Protein AF-0000000074587448 (afdb_homodimer)

Radius of gyration: 19.22 Å; Cα contacts (8 Å, |Δi|>4): 688; chains: 2; bounding box: 47×53×39 Å

pLDDT: mean 83.98, std 14.27, range [25.58, 97.69]

InterPro domains:
  IPR053085 Jasmonate-induced protein [PTHR36482] (2-134)

Solvent-accessible surface area (backbone atoms only — not comparable to full-atom values): 13994 Å² total; per-residue (Å²): 127,79,80,70,68,79,51,44,29,34,55,52,36,37,39,38,56,26,45,56,61,85,80,56,70,63,61,46,52,58,59,39,73,46,77,45,71,40,51,32,20,86,84,59,4,26,26,39,35,41,29,34,30,34,55,66,90,76,42,64,36,18,35,42,43,33,40,37,36,57,33,79,89,42,92,58,70,46,20,16,31,43,46,59,42,45,38,70,59,56,70,64,56,46,70,65,56,54,51,53,51,31,69,73,41,32,46,49,25,67,37,88,44,32,38,32,37,50,47,77,38,77,94,72,38,30,36,40,33,39,33,33,43,34,77,113,128,80,78,71,68,81,52,42,28,33,57,52,36,38,38,39,55,26,45,57,62,85,80,57,70,62,60,46,53,56,58,39,72,46,76,45,70,40,51,33,21,85,85,60,4,25,26,39,35,43,28,34,29,35,54,66,89,74,42,65,36,17,36,40,44,33,40,36,36,56,32,81,91,44,92,59,71,46,20,15,30,43,46,60,43,43,38,72,58,57,70,64,56,46,70,64,58,53,51,53,51,32,70,73,40,32,43,49,25,66,35,89,45,32,38,31,37,49,48,77,39,77,94,71,39,30,36,40,33,39,34,32,43,36,77,113

Structure (mmCIF, N/CA/C/O backbone):
data_AF-0000000074587448-model_v1
#
loop_
_entity.id
_entity.type
_entity.pdbx_description
1 polymer 'Uncharacterized protein'
#
loop_
_atom_site.group_PDB
_atom_site.id
_atom_site.type_symbol
_atom_site.label_atom_id
_atom_site.label_alt_id
_atom_site.label_comp_id
_atom_site.label_asym_id
_atom_site.label_entity_id
_atom_site.label_seq_id
_atom_site.pdbx_PDB_ins_code
_atom_site.Cartn_x
_atom_site.Cartn_y
_atom_site.Cartn_z
_atom_site.occupancy
_atom_site.B_iso_or_equiv
_atom_site.auth_seq_id
_atom_site.auth_comp_id
_atom_site.auth_asym_id
_atom_site.auth_atom_id
_atom_site.pdbx_PDB_model_num
ATOM 1 N N . MET A 1 1 ? 24.875 -28.531 -17.172 1 25.62 1 MET A N 1
ATOM 2 C CA . MET A 1 1 ? 24.047 -28.156 -16.047 1 25.62 1 MET A CA 1
ATOM 3 C C . MET A 1 1 ? 23.859 -26.641 -15.984 1 25.62 1 MET A C 1
ATOM 5 O O . MET A 1 1 ? 24.828 -25.891 -15.836 1 25.62 1 MET A O 1
ATOM 9 N N . VAL A 1 2 ? 23.062 -26.031 -16.734 1 36.16 2 VAL A N 1
ATOM 10 C CA . VAL A 1 2 ? 22.984 -24.594 -16.906 1 36.16 2 VAL A CA 1
ATOM 11 C C . VAL A 1 2 ? 22.859 -23.906 -15.539 1 36.16 2 VAL A C 1
ATOM 13 O O . VAL A 1 2 ? 22.203 -24.438 -14.641 1 36.16 2 VAL A O 1
ATOM 16 N N . ASN A 1 3 ? 23.906 -23.328 -15.031 1 37.47 3 ASN A N 1
ATOM 17 C CA . ASN A 1 3 ? 24.031 -22.516 -13.828 1 37.47 3 ASN A CA 1
ATOM 18 C C . ASN A 1 3 ? 22.75 -21.703 -13.57 1 37.47 3 ASN A C 1
ATOM 20 O O . ASN A 1 3 ? 22.469 -20.75 -14.289 1 37.47 3 ASN A O 1
ATOM 24 N N . GLN A 1 4 ? 21.641 -22.328 -13.438 1 43.59 4 GLN A N 1
ATOM 25 C CA . GLN A 1 4 ? 20.359 -21.672 -13.242 1 43.59 4 GLN A CA 1
ATOM 26 C C . GLN A 1 4 ? 20.438 -20.578 -12.172 1 43.59 4 GLN A C 1
ATOM 28 O O . GLN A 1 4 ? 20.688 -20.875 -11 1 43.59 4 GLN A O 1
ATOM 33 N N . THR A 1 5 ? 21.234 -19.609 -12.359 1 48.25 5 THR A N 1
ATOM 34 C CA . THR A 1 5 ? 21.375 -18.484 -11.445 1 48.25 5 THR A CA 1
ATOM 35 C C . THR A 1 5 ? 20.078 -18.234 -10.695 1 48.25 5 THR A C 1
ATOM 37 O O . THR A 1 5 ? 19.016 -18.094 -11.305 1 48.25 5 THR A O 1
ATOM 40 N N . PRO A 1 6 ? 20.062 -18.688 -9.453 1 53.56 6 PRO A N 1
ATOM 41 C CA . PRO A 1 6 ? 18.891 -18.562 -8.586 1 53.56 6 PRO A CA 1
ATOM 42 C C . PRO A 1 6 ? 18.25 -17.188 -8.648 1 53.56 6 PRO A C 1
ATOM 44 O O . PRO A 1 6 ? 18.922 -16.172 -8.477 1 53.56 6 PRO A O 1
ATOM 47 N N . THR A 1 7 ? 17.344 -16.812 -9.586 1 74.5 7 THR A N 1
ATOM 48 C CA . THR A 1 7 ? 16.766 -15.484 -9.734 1 74.5 7 THR A CA 1
ATOM 49 C C . THR A 1 7 ? 15.734 -15.211 -8.648 1 74.5 7 THR A C 1
ATOM 51 O O . THR A 1 7 ? 14.914 -16.078 -8.328 1 74.5 7 THR A O 1
ATOM 54 N N . SER A 1 8 ? 16.219 -14.445 -7.629 1 83.44 8 SER A N 1
ATOM 55 C CA . SER A 1 8 ? 15.305 -13.984 -6.59 1 83.44 8 SER A CA 1
ATOM 56 C C . SER A 1 8 ? 14.562 -12.727 -7.02 1 83.44 8 SER A C 1
ATOM 58 O O . SER A 1 8 ? 15.008 -12.023 -7.934 1 83.44 8 SER A O 1
ATOM 60 N N . MET A 1 9 ? 13.453 -12.727 -6.543 1 87.81 9 MET A N 1
ATOM 61 C CA . MET A 1 9 ? 12.695 -11.492 -6.719 1 87.81 9 MET A CA 1
ATOM 62 C C . MET A 1 9 ? 12.516 -10.773 -5.387 1 87.81 9 MET A C 1
ATOM 64 O O . MET A 1 9 ? 12.516 -11.406 -4.328 1 87.81 9 MET A O 1
ATOM 68 N N . THR A 1 10 ? 12.445 -9.438 -5.469 1 89.81 10 THR A N 1
ATOM 69 C CA . THR A 1 10 ? 12.328 -8.625 -4.266 1 89.81 10 THR A CA 1
ATOM 70 C C . THR A 1 10 ? 11.031 -7.812 -4.285 1 89.81 10 THR A C 1
ATOM 72 O O . THR A 1 10 ? 10.602 -7.348 -5.344 1 89.81 10 THR A O 1
ATOM 75 N N . LEU A 1 11 ? 10.477 -7.738 -3.02 1 91.38 11 LEU A N 1
ATOM 76 C CA . LEU A 1 11 ? 9.312 -6.879 -2.846 1 91.38 11 LEU A CA 1
ATOM 77 C C . LEU A 1 11 ? 9.672 -5.418 -3.082 1 91.38 11 LEU A C 1
ATOM 79 O O . LEU A 1 11 ? 10.578 -4.887 -2.438 1 91.38 11 LEU A O 1
ATOM 83 N N . PHE A 1 12 ? 8.922 -4.73 -4.016 1 89.25 12 PHE A N 1
ATOM 84 C CA . PHE A 1 12 ? 9.32 -3.344 -4.23 1 89.25 12 PHE A CA 1
ATOM 85 C C . PHE A 1 12 ? 8.133 -2.404 -4.047 1 89.25 12 PHE A C 1
ATOM 87 O O . PHE A 1 12 ? 8.297 -1.182 -4.059 1 89.25 12 PHE A O 1
ATOM 94 N N . ARG A 1 13 ? 6.965 -2.965 -3.824 1 91.62 13 ARG A N 1
ATOM 95 C CA . ARG A 1 13 ? 5.758 -2.172 -3.615 1 91.62 13 ARG A CA 1
ATOM 96 C C . ARG A 1 13 ? 4.633 -3.029 -3.047 1 91.62 13 ARG A C 1
ATOM 98 O O . ARG A 1 13 ? 4.488 -4.195 -3.414 1 91.62 13 ARG A O 1
ATOM 105 N N . TYR A 1 14 ? 3.9 -2.486 -2.107 1 91.12 14 TYR A N 1
ATOM 106 C CA . TYR A 1 14 ? 2.633 -3.131 -1.781 1 91.12 14 TYR A CA 1
ATOM 107 C C . TYR A 1 14 ? 1.578 -2.098 -1.406 1 91.12 14 TYR A C 1
ATOM 109 O O . TYR A 1 14 ? 1.909 -0.994 -0.964 1 91.12 14 TYR A O 1
ATOM 117 N N . ILE A 1 15 ? 0.329 -2.496 -1.595 1 92.19 15 ILE A N 1
ATOM 118 C CA . ILE A 1 15 ? -0.815 -1.63 -1.332 1 92.19 15 ILE A CA 1
ATOM 119 C C . ILE A 1 15 ? -1.885 -2.408 -0.568 1 92.19 15 ILE A C 1
ATOM 121 O O . ILE A 1 15 ? -2.133 -3.582 -0.855 1 92.19 15 ILE A O 1
ATOM 125 N N . VAL A 1 16 ? -2.469 -1.694 0.368 1 91.12 16 VAL A N 1
ATOM 126 C CA . VAL A 1 16 ? -3.549 -2.283 1.151 1 91.12 16 VAL A CA 1
ATOM 127 C C . VAL A 1 16 ? -4.781 -1.386 1.089 1 91.12 16 VAL A C 1
ATOM 129 O O . VAL A 1 16 ? -4.699 -0.185 1.361 1 91.12 16 VAL A O 1
ATOM 132 N N . TRP A 1 17 ? -5.879 -1.98 0.712 1 91.19 17 TRP A N 1
ATOM 133 C CA . TRP A 1 17 ? -7.152 -1.274 0.678 1 91.19 17 TRP A CA 1
ATOM 134 C C . TRP A 1 17 ? -8.031 -1.673 1.862 1 91.19 17 TRP A C 1
ATOM 136 O O . TRP A 1 17 ? -8.898 -0.907 2.285 1 91.19 17 TRP A O 1
ATOM 146 N N . ALA A 1 18 ? -7.859 -2.822 2.283 1 84.38 18 ALA A N 1
ATOM 147 C CA . ALA A 1 18 ? -8.578 -3.314 3.455 1 84.38 18 ALA A CA 1
ATOM 148 C C . ALA A 1 18 ? -7.77 -4.379 4.188 1 84.38 18 ALA A C 1
ATOM 150 O O . ALA A 1 18 ? -7.348 -5.371 3.588 1 84.38 18 ALA A O 1
ATOM 151 N N . ALA A 1 19 ? -7.492 -4.148 5.332 1 77.81 19 ALA A N 1
ATOM 152 C CA . ALA A 1 19 ? -6.855 -5.121 6.215 1 77.81 19 ALA A CA 1
ATOM 153 C C . ALA A 1 19 ? -6.777 -4.598 7.648 1 77.81 19 ALA A C 1
ATOM 155 O O . ALA A 1 19 ? -7.07 -3.426 7.902 1 77.81 19 ALA A O 1
ATOM 156 N N . CYS A 1 20 ? -6.531 -5.535 8.523 1 68.44 20 CYS A N 1
ATOM 157 C CA . CYS A 1 20 ? -6.098 -5.074 9.836 1 68.44 20 CYS A CA 1
ATOM 158 C C . CYS A 1 20 ? -4.668 -4.539 9.781 1 68.44 20 CYS A C 1
ATOM 160 O O . CYS A 1 20 ? -3.75 -5.254 9.383 1 68.44 20 CYS A O 1
ATOM 162 N N . ALA A 1 21 ? -4.492 -3.287 9.453 1 62.16 21 ALA A N 1
ATOM 163 C CA . ALA A 1 21 ? -3.178 -2.699 9.219 1 62.16 21 ALA A CA 1
ATOM 164 C C . ALA A 1 21 ? -2.346 -2.676 10.492 1 62.16 21 ALA A C 1
ATOM 166 O O . ALA A 1 21 ? -2.764 -2.104 11.508 1 62.16 21 ALA A O 1
ATOM 167 N N . PRO A 1 22 ? -1.165 -3.404 10.281 1 63.38 22 PRO A N 1
ATOM 168 C CA . PRO A 1 22 ? -0.252 -3.154 11.398 1 63.38 22 PRO A CA 1
ATOM 169 C C . PRO A 1 22 ? 0.482 -1.82 11.273 1 63.38 22 PRO A C 1
ATOM 171 O O . PRO A 1 22 ? 0.779 -1.376 10.164 1 63.38 22 PRO A O 1
ATOM 174 N N . GLY A 1 23 ? 0.275 -0.831 12.242 1 73.25 23 GLY A N 1
ATOM 175 C CA . GLY A 1 23 ? 1.233 0.245 12.438 1 73.25 23 GLY A CA 1
ATOM 176 C C . GLY A 1 23 ? 0.631 1.624 12.234 1 73.25 23 GLY A C 1
ATOM 177 O O . GLY A 1 23 ? 1.196 2.623 12.688 1 73.25 23 GLY A O 1
ATOM 178 N N . TYR A 1 24 ? -0.465 1.649 11.344 1 85.62 24 TYR A N 1
ATOM 179 C CA . TYR A 1 24 ? -1.101 2.953 11.188 1 85.62 24 TYR A CA 1
ATOM 180 C C . TYR A 1 24 ? -2.43 3.006 11.93 1 85.62 24 TYR A C 1
ATOM 182 O O . TYR A 1 24 ? -3.145 2.004 12.008 1 85.62 24 TYR A O 1
ATOM 190 N N . PRO A 1 25 ? -2.74 4.156 12.5 1 88.12 25 PRO A N 1
ATOM 191 C CA . PRO A 1 25 ? -4.035 4.242 13.18 1 88.12 25 PRO A CA 1
ATOM 192 C C . PRO A 1 25 ? -5.211 3.982 12.242 1 88.12 25 PRO A C 1
ATOM 194 O O . PRO A 1 25 ? -5.273 4.555 11.148 1 88.12 25 PRO A O 1
ATOM 197 N N . ALA A 1 26 ? -6.133 3.168 12.719 1 87.06 26 ALA A N 1
ATOM 198 C CA . ALA A 1 26 ? -7.312 2.863 11.914 1 87.06 26 ALA A CA 1
ATOM 199 C C . ALA A 1 26 ? -8.242 4.074 11.82 1 87.06 26 ALA A C 1
ATOM 201 O O . ALA A 1 26 ? -8.938 4.25 10.82 1 87.06 26 ALA A O 1
ATOM 202 N N . SER A 1 27 ? -8.141 4.871 12.898 1 88.19 27 SER A N 1
ATOM 203 C CA . SER A 1 27 ? -8.984 6.059 12.969 1 88.19 27 SER A CA 1
ATOM 204 C C . SER A 1 27 ? -8.25 7.215 13.641 1 88.19 27 SER A C 1
ATOM 206 O O . SER A 1 27 ? -7.445 7.004 14.547 1 88.19 27 SER A O 1
ATOM 208 N N . ILE A 1 28 ? -8.594 8.414 13.125 1 89.19 28 ILE A N 1
ATOM 209 C CA . ILE A 1 28 ? -8.023 9.633 13.68 1 89.19 28 ILE A CA 1
ATOM 210 C C . ILE A 1 28 ? -9.141 10.641 13.969 1 89.19 28 ILE A C 1
ATOM 212 O O . ILE A 1 28 ? -10.016 10.867 13.133 1 89.19 28 ILE A O 1
ATOM 216 N N . GLN A 1 29 ? -9.117 11.211 15.109 1 85.75 29 GLN A N 1
ATOM 217 C CA . GLN A 1 29 ? -10.109 12.219 15.469 1 85.75 29 GLN A CA 1
ATOM 218 C C . GLN A 1 29 ? -9.727 13.594 14.914 1 85.75 29 GLN A C 1
ATOM 220 O O . GLN A 1 29 ? -8.547 13.906 14.789 1 85.75 29 GLN A O 1
ATOM 225 N N . SER A 1 30 ? -10.812 14.328 14.586 1 77.5 30 SER A N 1
ATOM 226 C CA . SER A 1 30 ? -10.555 15.688 14.125 1 77.5 30 SER A CA 1
ATOM 227 C C . SER A 1 30 ? -9.734 16.469 15.141 1 77.5 30 SER A C 1
ATOM 229 O O . SER A 1 30 ? -9.992 16.391 16.344 1 77.5 30 SER A O 1
ATOM 231 N N . GLY A 1 31 ? -8.68 17.172 14.633 1 78.75 31 GLY A N 1
ATOM 232 C CA . GLY A 1 31 ? -7.859 18 15.492 1 78.75 31 GLY A CA 1
ATOM 233 C C . GLY A 1 31 ? -6.727 17.25 16.156 1 78.75 31 GLY A C 1
ATOM 234 O O . GLY A 1 31 ? -5.902 17.844 16.859 1 78.75 31 GLY A O 1
ATOM 235 N N . GLU A 1 32 ? -6.676 15.992 15.883 1 85.94 32 GLU A N 1
ATOM 236 C CA . GLU A 1 32 ? -5.645 15.172 16.516 1 85.94 32 GLU A CA 1
ATOM 237 C C . GLU A 1 32 ? -4.328 15.258 15.758 1 85.94 32 GLU A C 1
ATOM 239 O O . GLU A 1 32 ? -4.32 15.305 14.523 1 85.94 32 GLU A O 1
ATOM 244 N N . SER A 1 33 ? -3.35 15.336 16.594 1 90.56 33 SER A N 1
ATOM 245 C CA . SER A 1 33 ? -2 15.164 16.062 1 90.56 33 SER A CA 1
ATOM 246 C C . SER A 1 33 ? -1.545 13.711 16.156 1 90.56 33 SER A C 1
ATOM 248 O O . SER A 1 33 ? -1.644 13.094 17.219 1 90.56 33 SER A O 1
ATOM 250 N N . VAL A 1 34 ? -1.154 13.219 15.039 1 93.19 34 VAL A N 1
ATOM 251 C CA . VAL A 1 34 ? -0.782 11.805 15 1 93.19 34 VAL A CA 1
ATOM 252 C C . VAL A 1 34 ? 0.664 11.664 14.531 1 93.19 34 VAL A C 1
ATOM 254 O O . VAL A 1 34 ? 1.104 12.391 13.633 1 93.19 34 VAL A O 1
ATOM 257 N N . VAL A 1 35 ? 1.363 10.688 15.18 1 92.19 35 VAL A N 1
ATOM 258 C CA . VAL A 1 35 ? 2.721 10.367 14.758 1 92.19 35 VAL A CA 1
ATOM 259 C C . VAL A 1 35 ? 2.734 9.008 14.055 1 92.19 35 VAL A C 1
ATOM 261 O O . VAL A 1 35 ? 2.25 8.016 14.602 1 92.19 35 VAL A O 1
ATOM 264 N N . PHE A 1 36 ? 3.271 9.07 12.812 1 90.62 36 PHE A N 1
ATOM 265 C CA . PHE A 1 36 ? 3.506 7.844 12.062 1 90.62 36 PHE A CA 1
ATOM 266 C C . PHE A 1 36 ? 4.973 7.434 12.133 1 90.62 36 PHE A C 1
ATOM 268 O O . PHE A 1 36 ? 5.844 8.133 11.617 1 90.62 36 PHE A O 1
ATOM 275 N N . ASN A 1 37 ? 5.18 6.281 12.781 1 86.81 37 ASN A N 1
ATOM 276 C CA . ASN A 1 37 ? 6.535 5.75 12.883 1 86.81 37 ASN A CA 1
ATOM 277 C C . ASN A 1 37 ? 6.781 4.652 11.852 1 86.81 37 ASN A C 1
ATOM 279 O O . ASN A 1 37 ? 6.117 3.613 11.875 1 86.81 37 ASN A O 1
ATOM 283 N N . ASN A 1 38 ? 7.715 4.973 11.031 1 82.38 38 ASN A N 1
ATOM 284 C CA . ASN A 1 38 ? 8.016 3.996 9.992 1 82.38 38 ASN A CA 1
ATOM 285 C C . ASN A 1 38 ? 9.469 3.523 10.062 1 82.38 38 ASN A C 1
ATOM 287 O O . ASN A 1 38 ? 10.391 4.332 9.961 1 82.38 38 ASN A O 1
ATOM 291 N N . LEU A 1 39 ? 9.531 2.238 10.242 1 82.44 39 LEU A N 1
ATOM 292 C CA . LEU A 1 39 ? 10.867 1.656 10.258 1 82.44 39 LEU A CA 1
ATOM 293 C C . LEU A 1 39 ? 11.453 1.59 8.852 1 82.44 39 LEU A C 1
ATOM 295 O O . LEU A 1 39 ? 10.852 1.006 7.953 1 82.44 39 LEU A O 1
ATOM 299 N N . ALA A 1 40 ? 12.672 2.123 8.758 1 83.31 40 ALA A N 1
ATOM 300 C CA . ALA A 1 40 ? 13.305 2.217 7.445 1 83.31 40 ALA A CA 1
ATOM 301 C C . ALA A 1 40 ? 14.008 0.913 7.082 1 83.31 40 ALA A C 1
ATOM 303 O O . ALA A 1 40 ? 14.609 0.262 7.945 1 83.31 40 ALA A O 1
ATOM 304 N N . ASP A 1 41 ? 13.805 0.56 5.859 1 82.06 41 ASP A N 1
ATOM 305 C CA . ASP A 1 41 ? 14.703 -0.434 5.285 1 82.06 41 ASP A CA 1
ATOM 306 C C . ASP A 1 41 ? 16.141 0.083 5.242 1 82.06 41 ASP A C 1
ATOM 308 O O . ASP A 1 41 ? 16.391 1.201 4.785 1 82.06 41 ASP A O 1
ATOM 312 N N . PRO A 1 42 ? 17.031 -0.724 5.707 1 79.81 42 PRO A N 1
ATOM 313 C CA . PRO A 1 42 ? 18.422 -0.237 5.789 1 79.81 42 PRO A CA 1
ATOM 314 C C . PRO A 1 42 ? 18.984 0.174 4.43 1 79.81 42 PRO A C 1
ATOM 316 O O . PRO A 1 42 ? 19.859 1.031 4.355 1 79.81 42 PRO A O 1
ATOM 319 N N . SER A 1 43 ? 18.422 -0.428 3.348 1 79.25 43 SER A N 1
ATOM 320 C CA . SER A 1 43 ? 19 -0.155 2.031 1 79.25 43 SER A CA 1
ATOM 321 C C . SER A 1 43 ? 18.125 0.818 1.245 1 79.25 43 SER A C 1
ATOM 323 O O . SER A 1 43 ? 18.609 1.535 0.371 1 79.25 43 SER A O 1
ATOM 325 N N . ARG A 1 44 ? 16.875 0.917 1.604 1 83 44 ARG A N 1
ATOM 326 C CA . ARG A 1 44 ? 15.969 1.667 0.738 1 83 44 ARG A CA 1
ATOM 327 C C . ARG A 1 44 ? 15.281 2.791 1.506 1 83 44 ARG A C 1
ATOM 329 O O . ARG A 1 44 ? 14.594 3.627 0.913 1 83 44 ARG A O 1
ATOM 336 N N . GLY A 1 45 ? 15.508 2.811 2.824 1 87.38 45 GLY A N 1
ATOM 337 C CA . GLY A 1 45 ? 14.797 3.811 3.607 1 87.38 45 GLY A CA 1
ATOM 338 C C . GLY A 1 45 ? 13.328 3.498 3.787 1 87.38 45 GLY A C 1
ATOM 339 O O . GLY A 1 45 ? 12.945 2.334 3.922 1 87.38 45 GLY A O 1
ATOM 340 N N . THR A 1 46 ? 12.594 4.617 3.967 1 90.19 46 THR A N 1
ATOM 341 C CA . THR A 1 46 ? 11.148 4.473 4.09 1 90.19 46 THR A CA 1
ATOM 342 C C . THR A 1 46 ? 10.43 5.453 3.17 1 90.19 46 THR A C 1
ATOM 344 O O . THR A 1 46 ? 10.781 6.633 3.109 1 90.19 46 THR A O 1
ATOM 347 N N . LYS A 1 47 ? 9.586 4.898 2.381 1 92.75 47 LYS A N 1
ATOM 348 C CA . LYS A 1 47 ? 8.734 5.645 1.464 1 92.75 47 LYS A CA 1
ATOM 349 C C . LYS A 1 47 ? 7.324 5.059 1.427 1 92.75 47 LYS A C 1
ATOM 351 O O . LYS A 1 47 ? 7.141 3.891 1.073 1 92.75 47 LYS A O 1
ATOM 356 N N . ALA A 1 48 ? 6.309 5.895 1.876 1 93.88 48 ALA A N 1
ATOM 357 C CA . ALA A 1 48 ? 4.949 5.371 1.994 1 93.88 48 ALA A CA 1
ATOM 358 C C . ALA A 1 48 ? 3.92 6.5 1.92 1 93.88 48 ALA A C 1
ATOM 360 O O . ALA A 1 48 ? 4.281 7.676 1.907 1 93.88 48 ALA A O 1
ATOM 361 N N . ALA A 1 49 ? 2.666 6.125 1.719 1 95.12 49 ALA A N 1
ATOM 362 C CA . ALA A 1 49 ? 1.524 7.035 1.767 1 95.12 49 ALA A CA 1
ATOM 363 C C . ALA A 1 49 ? 0.335 6.383 2.467 1 95.12 49 ALA A C 1
ATOM 365 O O . ALA A 1 49 ? 0.078 5.191 2.289 1 95.12 49 ALA A O 1
ATOM 366 N N . VAL A 1 50 ? -0.335 7.203 3.232 1 94.62 50 VAL A N 1
ATOM 367 C CA . VAL A 1 50 ? -1.57 6.77 3.877 1 94.62 50 VAL A CA 1
ATOM 368 C C . VAL A 1 50 ? -2.723 7.676 3.447 1 94.62 50 VAL A C 1
ATOM 370 O O . VAL A 1 50 ? -2.531 8.875 3.229 1 94.62 50 VAL A O 1
ATOM 373 N N . PHE A 1 51 ? -3.9 7.066 3.354 1 94.06 51 PHE A N 1
ATOM 374 C CA . PHE A 1 51 ? -5.105 7.77 2.934 1 94.06 51 PHE A CA 1
ATOM 375 C C . PHE A 1 51 ? -6.211 7.613 3.971 1 94.06 51 PHE A C 1
ATOM 377 O O . PHE A 1 51 ? -6.547 6.496 4.367 1 94.06 51 PHE A O 1
ATOM 384 N N . TYR A 1 52 ? -6.695 8.75 4.387 1 92.62 52 TYR A N 1
ATOM 385 C CA . TYR A 1 52 ? -7.797 8.805 5.34 1 92.62 52 TYR A CA 1
ATOM 386 C C . TYR A 1 52 ? -8.992 9.555 4.758 1 92.62 52 TYR A C 1
ATOM 388 O O . TYR A 1 52 ? -8.82 10.461 3.941 1 92.62 52 TYR A O 1
ATOM 396 N N . ALA A 1 53 ? -10.188 9.148 5.227 1 90.75 53 ALA A N 1
ATOM 397 C CA . ALA A 1 53 ? -11.391 9.859 4.797 1 90.75 53 ALA A CA 1
ATOM 398 C C . ALA A 1 53 ? -12.422 9.93 5.922 1 90.75 53 ALA A C 1
ATOM 400 O O . ALA A 1 53 ? -12.461 9.047 6.785 1 90.75 53 ALA A O 1
ATOM 401 N N . THR A 1 54 ? -13.141 11.023 5.816 1 87.62 54 THR A N 1
ATOM 402 C CA . THR A 1 54 ? -14.273 11.133 6.73 1 87.62 54 THR A CA 1
ATOM 403 C C . THR A 1 54 ? -15.391 10.18 6.328 1 87.62 54 THR A C 1
ATOM 405 O O . THR A 1 54 ? -15.453 9.734 5.18 1 87.62 54 THR A O 1
ATOM 408 N N . GLU A 1 55 ? -16.109 9.812 7.352 1 74.94 55 GLU A N 1
ATOM 409 C CA . GLU A 1 55 ? -17.312 9.055 7.004 1 74.94 55 GLU A CA 1
ATOM 410 C C . GLU A 1 55 ? -18.312 9.93 6.258 1 74.94 55 GLU A C 1
ATOM 412 O O . GLU A 1 55 ? -18.438 11.117 6.539 1 74.94 55 GLU A O 1
ATOM 417 N N . TRP A 1 56 ? -18.641 9.57 5.031 1 64.56 56 TRP A N 1
ATOM 418 C CA . TRP A 1 56 ? -19.453 10.289 4.051 1 64.56 56 TRP A CA 1
ATOM 419 C C . TRP A 1 56 ? -20.578 11.047 4.734 1 64.56 56 TRP A C 1
ATOM 421 O O . TRP A 1 56 ? -20.891 12.18 4.355 1 64.56 56 TRP A O 1
ATOM 431 N N . GLN A 1 57 ? -21.109 10.531 5.637 1 62.5 57 GLN A N 1
ATOM 432 C CA . GLN A 1 57 ? -22.312 11.148 6.16 1 62.5 57 GLN A CA 1
ATOM 433 C C . GLN A 1 57 ? -22.031 12.516 6.77 1 62.5 57 GLN A C 1
ATOM 435 O O . GLN A 1 57 ? -22.922 13.352 6.883 1 62.5 57 GLN A O 1
ATOM 440 N N . LEU A 1 58 ? -20.875 12.859 6.906 1 61.84 58 LEU A N 1
ATOM 441 C CA . LEU A 1 58 ? -20.609 14.094 7.645 1 61.84 58 LEU A CA 1
ATOM 442 C C . LEU A 1 58 ? -19.969 15.141 6.746 1 61.84 58 LEU A C 1
ATOM 444 O O . LEU A 1 58 ? -20.469 16.266 6.629 1 61.84 58 LEU A O 1
ATOM 448 N N . ASN A 1 59 ? -18.875 14.773 6.246 1 73.25 59 ASN A N 1
ATOM 449 C CA . ASN A 1 59 ? -18.094 15.617 5.348 1 73.25 59 ASN A CA 1
ATOM 450 C C . ASN A 1 59 ? -17.297 14.781 4.348 1 73.25 59 ASN A C 1
ATOM 452 O O . ASN A 1 59 ? -16.688 13.773 4.719 1 73.25 59 ASN A O 1
ATOM 456 N N . ASP A 1 60 ? -17.578 15.156 3.111 1 85.62 60 ASP A N 1
ATOM 457 C CA . ASP A 1 60 ? -16.828 14.461 2.066 1 85.62 60 ASP A CA 1
ATOM 458 C C . ASP A 1 60 ? -15.398 14.984 1.964 1 85.62 60 ASP A C 1
ATOM 460 O O . ASP A 1 60 ? -15.078 15.766 1.063 1 85.62 60 ASP A O 1
ATOM 464 N N . ARG A 1 61 ? -14.57 14.609 2.947 1 88.81 61 ARG A N 1
ATOM 465 C CA . ARG A 1 61 ? -13.164 15.016 2.957 1 88.81 61 ARG A CA 1
ATOM 466 C C . ARG A 1 61 ? -12.242 13.812 3.088 1 88.81 61 ARG A C 1
ATOM 468 O O . ARG A 1 61 ? -12.57 12.844 3.777 1 88.81 61 ARG A O 1
ATOM 475 N N . ALA A 1 62 ? -11.148 13.945 2.434 1 91.06 62 ALA A N 1
ATOM 476 C CA . ALA A 1 62 ? -10.109 12.93 2.547 1 91.06 62 ALA A CA 1
ATOM 477 C C . ALA A 1 62 ? -8.719 13.562 2.545 1 91.06 62 ALA A C 1
ATOM 479 O O . ALA A 1 62 ? -8.57 14.734 2.197 1 91.06 62 ALA A O 1
ATOM 480 N N . TRP A 1 63 ? -7.805 12.789 3.021 1 93.12 63 TRP A N 1
ATOM 481 C CA . TRP A 1 63 ? -6.414 13.211 3.131 1 93.12 63 TRP A CA 1
ATOM 482 C C . TRP A 1 63 ? -5.473 12.156 2.557 1 93.12 63 TRP A C 1
ATOM 484 O O . TRP A 1 63 ? -5.707 10.961 2.711 1 93.12 63 TRP A O 1
ATOM 494 N N . VAL A 1 64 ? -4.473 12.688 1.943 1 96.06 64 VAL A N 1
ATOM 495 C CA . VAL A 1 64 ? -3.307 11.859 1.658 1 96.06 64 VAL A CA 1
ATOM 496 C C . VAL A 1 64 ? -2.082 12.414 2.377 1 96.06 64 VAL A C 1
ATOM 498 O O . VAL A 1 64 ? -1.828 13.625 2.338 1 96.06 64 VAL A O 1
ATOM 501 N N . LEU A 1 65 ? -1.416 11.586 3.166 1 96.5 65 LEU A N 1
ATOM 502 C CA . LEU A 1 65 ? -0.126 11.859 3.793 1 96.5 65 LEU A CA 1
ATOM 503 C C . LEU A 1 65 ? 0.949 10.922 3.242 1 96.5 65 LEU A C 1
ATOM 505 O O . LEU A 1 65 ? 0.826 9.703 3.338 1 96.5 65 LEU A O 1
ATOM 509 N N . ALA A 1 66 ? 1.972 11.523 2.625 1 96.75 66 ALA A N 1
ATOM 510 C CA . ALA A 1 66 ? 3.066 10.734 2.062 1 96.75 66 ALA A CA 1
ATOM 511 C C . ALA A 1 66 ? 4.414 11.219 2.588 1 96.75 66 ALA A C 1
ATOM 513 O O . ALA A 1 66 ? 4.566 12.391 2.939 1 96.75 66 ALA A O 1
ATOM 514 N N . TRP A 1 67 ? 5.371 10.281 2.627 1 95.44 67 TRP A N 1
ATOM 515 C CA . TRP A 1 67 ? 6.703 10.664 3.086 1 95.44 67 TRP A CA 1
ATOM 516 C C . TRP A 1 67 ? 7.777 9.859 2.369 1 95.44 67 TRP A C 1
ATOM 518 O O . TRP A 1 67 ? 7.484 8.828 1.755 1 95.44 67 TRP A O 1
ATOM 528 N N . ASP A 1 68 ? 8.969 10.414 2.35 1 92.94 68 ASP A N 1
ATOM 529 C CA . ASP A 1 68 ? 10.188 9.82 1.812 1 92.94 68 ASP A CA 1
ATOM 530 C C . ASP A 1 68 ? 11.391 10.141 2.693 1 92.94 68 ASP A C 1
ATOM 532 O O . ASP A 1 68 ? 11.812 11.297 2.781 1 92.94 68 ASP A O 1
ATOM 536 N N . ALA A 1 69 ? 11.859 9.078 3.408 1 90.5 69 ALA A N 1
ATOM 537 C CA . ALA A 1 69 ? 13.086 9.18 4.191 1 90.5 69 ALA A CA 1
ATOM 538 C C . ALA A 1 69 ? 14.141 8.195 3.695 1 90.5 69 ALA A C 1
ATOM 540 O O . ALA A 1 69 ? 14.148 7.031 4.102 1 90.5 69 ALA A O 1
ATOM 541 N N . PRO A 1 70 ? 14.961 8.75 2.799 1 81.81 70 PRO A N 1
ATOM 542 C CA . PRO A 1 70 ? 15.977 7.859 2.238 1 81.81 70 PRO A CA 1
ATOM 543 C C . PRO A 1 70 ? 17.078 7.523 3.238 1 81.81 70 PRO A C 1
ATOM 545 O O . PRO A 1 70 ? 17.203 8.18 4.277 1 81.81 70 PRO A O 1
ATOM 548 N N . VAL A 1 71 ? 17.672 6.387 3.055 1 73.69 71 VAL A N 1
ATOM 549 C CA . VAL A 1 71 ? 18.781 5.984 3.906 1 73.69 71 VAL A CA 1
ATOM 550 C C . VAL A 1 71 ? 19.922 6.98 3.766 1 73.69 71 VAL A C 1
ATOM 552 O O . VAL A 1 71 ? 20.016 7.699 2.766 1 7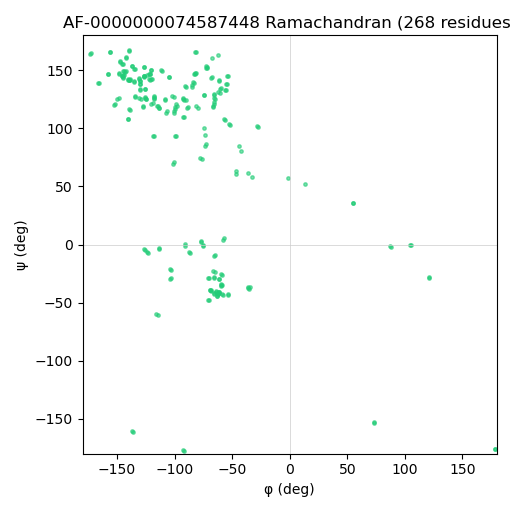3.69 71 VAL A O 1
ATOM 555 N N . HIS A 1 72 ? 20.578 7.262 4.953 1 61.25 72 HIS A N 1
ATOM 556 C CA . HIS A 1 72 ? 21.594 8.266 5.277 1 61.25 72 HIS A CA 1
ATOM 557 C C . HIS A 1 72 ? 22.531 8.5 4.098 1 61.25 72 HIS A C 1
ATOM 559 O O . HIS A 1 72 ? 23.094 9.594 3.959 1 61.25 72 HIS A O 1
ATOM 565 N N . TYR A 1 73 ? 22.844 7.508 3.377 1 55.78 73 TYR A N 1
ATOM 566 C CA . TYR A 1 73 ? 23.953 7.906 2.525 1 55.78 73 TYR A CA 1
ATOM 567 C C . TYR A 1 73 ? 23.469 8.766 1.361 1 55.78 73 TYR A C 1
ATOM 569 O O . TYR A 1 73 ? 24.266 9.203 0.532 1 55.78 73 TYR A O 1
ATOM 577 N N . THR A 1 74 ? 22.141 8.984 1.435 1 56.06 74 THR A N 1
ATOM 578 C CA . THR A 1 74 ? 21.656 9.789 0.323 1 56.06 74 THR A CA 1
ATOM 579 C C . THR A 1 74 ? 21.5 11.25 0.738 1 56.06 74 THR A C 1
ATOM 581 O O . THR A 1 74 ? 20.984 11.539 1.819 1 56.06 74 THR A O 1
ATOM 584 N N . PRO A 1 75 ? 22.188 12.086 0.072 1 56.41 75 PRO A N 1
ATOM 585 C CA . PRO A 1 75 ? 22.094 13.523 0.354 1 56.41 75 PRO A CA 1
ATOM 586 C C . PRO A 1 75 ? 20.672 14.062 0.244 1 56.41 75 PRO A C 1
ATOM 588 O O . PRO A 1 75 ? 20.484 15.281 0.267 1 56.41 75 PRO A O 1
ATOM 591 N N . THR A 1 76 ? 19.797 13.141 0.044 1 63.09 76 THR A N 1
ATOM 592 C CA . THR A 1 76 ? 18.5 13.734 -0.192 1 63.09 76 THR A CA 1
ATOM 593 C C . THR A 1 76 ? 17.734 13.898 1.118 1 63.09 76 THR A C 1
ATOM 595 O O . THR A 1 76 ? 17.812 13.047 2.002 1 63.09 76 THR A O 1
ATOM 598 N N . SER A 1 77 ? 17.125 15.031 1.278 1 77.62 77 SER A N 1
ATOM 599 C CA . SER A 1 77 ? 16.344 15.422 2.451 1 77.62 77 SER A CA 1
ATOM 600 C C . SER A 1 77 ? 15.062 14.602 2.561 1 77.62 77 SER A C 1
ATOM 602 O O . SER A 1 77 ? 14.539 14.125 1.552 1 77.62 77 SER A O 1
ATOM 604 N N . ASP A 1 78 ? 14.766 14.328 3.762 1 90.06 78 ASP A N 1
ATOM 605 C CA . ASP A 1 78 ? 13.445 13.773 4.051 1 90.06 78 ASP A CA 1
ATOM 606 C C . ASP A 1 78 ? 12.336 14.664 3.502 1 90.06 78 ASP A C 1
ATOM 608 O O . ASP A 1 78 ? 12.461 15.891 3.498 1 90.06 78 ASP A O 1
ATOM 612 N N . LYS A 1 79 ? 11.367 14.039 2.953 1 94.75 79 LYS A N 1
ATOM 613 C CA . LYS A 1 79 ? 10.242 14.773 2.379 1 94.75 79 LYS A CA 1
ATOM 614 C C . LYS A 1 79 ? 8.914 14.273 2.945 1 94.75 79 LYS A C 1
ATOM 616 O O . LYS A 1 79 ? 8.766 13.086 3.225 1 94.75 79 LYS A O 1
ATOM 621 N N . VAL A 1 80 ? 8.031 15.211 3.094 1 96.69 80 VAL A N 1
ATOM 622 C CA . VAL A 1 80 ? 6.672 14.875 3.494 1 96.69 80 VAL A CA 1
ATOM 623 C C . VAL A 1 80 ? 5.676 15.711 2.691 1 96.69 80 VAL A C 1
ATOM 625 O O . VAL A 1 80 ? 5.945 16.875 2.369 1 96.69 80 VAL A O 1
ATOM 628 N N . PHE A 1 81 ? 4.562 15.047 2.338 1 97.69 81 PHE A N 1
ATOM 629 C CA . PHE A 1 81 ? 3.502 15.664 1.551 1 97.69 81 PHE A CA 1
ATOM 630 C C . PHE A 1 81 ? 2.133 15.352 2.141 1 97.69 81 PHE A C 1
ATOM 632 O O . PHE A 1 81 ? 1.83 14.188 2.436 1 97.69 81 PHE A O 1
ATOM 639 N N . VAL A 1 82 ? 1.33 16.484 2.375 1 97.06 82 VAL A N 1
ATOM 640 C CA . VAL A 1 82 ? -0.044 16.281 2.82 1 97.06 82 VAL A CA 1
ATOM 641 C C . VAL A 1 82 ? -0.999 17.094 1.952 1 97.06 82 VAL A C 1
ATOM 643 O O . VAL A 1 82 ? -0.696 18.234 1.584 1 97.06 82 VAL A O 1
ATOM 646 N N . LEU A 1 83 ? -2.088 16.516 1.594 1 95.69 83 LEU A N 1
ATOM 647 C CA . LEU A 1 83 ? -3.131 17.172 0.804 1 95.69 83 LEU A CA 1
ATOM 648 C C . LEU A 1 83 ? -4.516 16.766 1.305 1 95.69 83 LEU A C 1
ATOM 650 O O . LEU A 1 83 ? -4.75 15.609 1.642 1 95.69 83 LEU A O 1
ATOM 654 N N . CYS A 1 84 ? -5.371 17.688 1.285 1 92.56 84 CYS A N 1
ATOM 655 C CA . CYS A 1 84 ? -6.77 17.484 1.644 1 92.56 84 CYS A CA 1
ATOM 656 C C . CYS A 1 84 ? -7.695 17.922 0.511 1 92.56 84 CYS A C 1
ATOM 658 O O . CYS A 1 84 ? -7.391 18.859 -0.22 1 92.56 84 CYS A O 1
ATOM 660 N N . GLY A 1 85 ? -8.797 17.234 0.361 1 90.81 85 GLY A N 1
ATOM 661 C CA . GLY A 1 85 ? -9.812 17.578 -0.626 1 90.81 85 GLY A CA 1
ATOM 662 C C . GLY A 1 85 ? -10.984 16.609 -0.636 1 90.81 85 GLY A C 1
ATOM 663 O O . GLY A 1 85 ? -11.125 15.781 0.273 1 90.81 85 GLY A O 1
ATOM 664 N N . PRO A 1 86 ? -11.852 16.875 -1.585 1 91.19 86 PRO A N 1
ATOM 665 C CA . PRO A 1 86 ? -12.945 15.898 -1.689 1 91.19 86 PRO A CA 1
ATOM 666 C C . PRO A 1 86 ? -12.445 14.461 -1.836 1 91.19 86 PRO A C 1
ATOM 668 O O . PRO A 1 86 ? -11.414 14.227 -2.475 1 91.19 86 PRO A O 1
ATOM 671 N N . LYS A 1 87 ? -13.188 13.547 -1.235 1 90.81 87 LYS A N 1
ATOM 672 C CA . LYS A 1 87 ? -12.805 12.133 -1.242 1 90.81 87 LYS A CA 1
ATOM 673 C C . LYS A 1 87 ? -12.562 11.641 -2.664 1 90.81 87 LYS A C 1
ATOM 675 O O . LYS A 1 87 ? -11.602 10.914 -2.918 1 90.81 87 LYS A O 1
ATOM 680 N N . SER A 1 88 ? -13.414 12.016 -3.562 1 91.06 88 SER A N 1
ATOM 681 C CA . SER A 1 88 ? -13.289 11.562 -4.945 1 91.06 88 SER A CA 1
ATOM 682 C C . SER A 1 88 ? -11.953 11.992 -5.547 1 91.06 88 SER A C 1
ATOM 684 O O . SER A 1 88 ? -11.344 11.25 -6.312 1 91.06 88 SER A O 1
ATOM 686 N N . ARG A 1 89 ? -11.5 13.148 -5.176 1 92.94 89 ARG A N 1
ATOM 687 C CA . ARG A 1 89 ? -10.234 13.664 -5.684 1 92.94 89 ARG A CA 1
ATOM 688 C C . ARG A 1 89 ? -9.055 12.875 -5.121 1 92.94 89 ARG A C 1
ATOM 690 O O . ARG A 1 89 ? -8.164 12.461 -5.867 1 92.94 89 ARG A O 1
ATOM 697 N N . ILE A 1 90 ? -9.062 12.672 -3.848 1 93.81 90 ILE A N 1
ATOM 698 C CA . ILE A 1 90 ? -7.949 12 -3.176 1 93.81 90 ILE A CA 1
ATOM 699 C C . ILE A 1 90 ? -7.906 10.531 -3.592 1 93.81 90 ILE A C 1
ATOM 701 O O . ILE A 1 90 ? -6.828 9.984 -3.83 1 93.81 90 ILE A O 1
ATOM 705 N N . GLU A 1 91 ? -9.008 9.938 -3.721 1 89.5 91 GLU A N 1
ATOM 706 C CA . GLU A 1 91 ? -9.117 8.531 -4.102 1 89.5 91 GLU A CA 1
ATOM 707 C C . GLU A 1 91 ? -8.617 8.312 -5.527 1 89.5 91 GLU A C 1
ATOM 709 O O . GLU A 1 91 ? -8.141 7.223 -5.859 1 89.5 91 GLU A O 1
ATOM 714 N N . SER A 1 92 ? -8.742 9.32 -6.312 1 90.75 92 SER A N 1
ATOM 715 C CA . SER A 1 92 ? -8.391 9.18 -7.723 1 90.75 92 SER A CA 1
ATOM 716 C C . SER A 1 92 ? -6.906 9.438 -7.953 1 90.75 92 SER A C 1
ATOM 718 O O . SER A 1 92 ? -6.402 9.234 -9.062 1 90.75 92 SER A O 1
ATOM 720 N N . MET A 1 93 ? -6.203 9.875 -6.953 1 93.31 93 MET A N 1
ATOM 721 C CA . MET A 1 93 ? -4.777 10.141 -7.121 1 93.31 93 MET A CA 1
ATOM 722 C C . MET A 1 93 ? -4.012 8.844 -7.395 1 93.31 93 MET A C 1
ATOM 724 O O . MET A 1 93 ? -4.145 7.871 -6.652 1 93.31 93 MET A O 1
ATOM 728 N N . THR A 1 94 ? -3.23 8.93 -8.477 1 91 94 THR A N 1
ATOM 729 C CA . THR A 1 94 ? -2.389 7.785 -8.812 1 91 94 THR A CA 1
ATOM 730 C C . THR A 1 94 ? -1.107 7.793 -7.984 1 91 94 THR A C 1
ATOM 732 O O . THR A 1 94 ? -0.746 8.812 -7.398 1 91 94 THR A O 1
ATOM 735 N N . ASP A 1 95 ? -0.498 6.664 -8.039 1 92.38 95 ASP A N 1
ATOM 736 C CA . ASP A 1 95 ? 0.793 6.57 -7.367 1 92.38 95 ASP A CA 1
ATOM 737 C C . ASP A 1 95 ? 1.773 7.609 -7.906 1 92.38 95 ASP A C 1
ATOM 739 O O . ASP A 1 95 ? 2.486 8.258 -7.137 1 92.38 95 ASP A O 1
ATOM 743 N N . ASP A 1 96 ? 1.771 7.719 -9.172 1 91.69 96 ASP A N 1
ATOM 744 C CA . ASP A 1 96 ? 2.701 8.648 -9.805 1 91.69 96 ASP A CA 1
ATOM 745 C C . ASP A 1 96 ? 2.441 10.086 -9.352 1 91.69 96 ASP A C 1
ATOM 747 O O . ASP A 1 96 ? 3.381 10.844 -9.109 1 91.69 96 ASP A O 1
ATOM 751 N N . GLN A 1 97 ? 1.173 10.406 -9.25 1 94.44 97 GLN A N 1
ATOM 752 C CA . GLN A 1 97 ? 0.825 11.75 -8.812 1 94.44 97 GLN A CA 1
ATOM 753 C C . GLN A 1 97 ? 1.291 12.008 -7.383 1 94.44 97 GLN A C 1
ATOM 755 O O . GLN A 1 97 ? 1.808 13.078 -7.074 1 94.44 97 GLN A O 1
ATOM 760 N N . VAL A 1 98 ? 1.145 11.047 -6.523 1 96.38 98 VAL A N 1
ATOM 761 C CA . VAL A 1 98 ? 1.567 11.172 -5.133 1 96.38 98 VAL A CA 1
ATOM 762 C C . VAL A 1 98 ? 3.086 11.305 -5.062 1 96.38 98 VAL A C 1
ATOM 764 O O . VAL A 1 98 ? 3.609 12.188 -4.375 1 96.38 98 VAL A O 1
ATOM 767 N N . LEU A 1 99 ? 3.744 10.516 -5.859 1 95.19 99 LEU A N 1
ATOM 768 C CA . LEU A 1 99 ? 5.203 10.508 -5.844 1 95.19 99 LEU A CA 1
ATOM 769 C C . LEU A 1 99 ? 5.758 11.812 -6.414 1 95.19 99 LEU A C 1
ATOM 771 O O . LEU A 1 99 ? 6.758 12.336 -5.918 1 95.19 99 LEU A O 1
ATOM 775 N N . GLU A 1 100 ? 5.113 12.266 -7.434 1 95.94 100 GLU A N 1
ATOM 776 C CA . GLU A 1 100 ? 5.543 13.539 -8.008 1 95.94 100 GLU A CA 1
ATOM 777 C C . GLU A 1 100 ? 5.383 14.672 -7 1 95.94 100 GLU A C 1
ATOM 779 O O . GLU A 1 100 ? 6.273 15.516 -6.867 1 95.94 100 GLU A O 1
ATOM 784 N N . ALA A 1 101 ? 4.27 14.719 -6.309 1 96.44 101 ALA A N 1
ATOM 785 C CA . ALA A 1 101 ? 4.039 15.742 -5.289 1 96.44 101 ALA A CA 1
ATOM 786 C C . ALA A 1 101 ? 5.066 15.633 -4.164 1 96.44 101 ALA A C 1
ATOM 788 O O . ALA A 1 101 ? 5.559 16.641 -3.666 1 96.44 101 ALA A O 1
ATOM 789 N N . LEU A 1 102 ? 5.305 14.445 -3.801 1 96 102 LEU A N 1
ATOM 790 C CA . LEU A 1 102 ? 6.277 14.18 -2.746 1 96 102 LEU A CA 1
ATOM 791 C C . LEU A 1 102 ? 7.664 14.664 -3.152 1 96 102 LEU A C 1
ATOM 793 O O . LEU A 1 102 ? 8.375 15.266 -2.346 1 96 102 LEU A O 1
ATOM 797 N N . GLU A 1 103 ? 8.039 14.445 -4.379 1 93.69 103 GLU A N 1
ATOM 798 C CA . GLU A 1 103 ? 9.344 14.859 -4.891 1 93.69 103 GLU A CA 1
ATOM 799 C C . GLU A 1 103 ? 9.508 16.375 -4.816 1 93.69 103 GLU A C 1
ATOM 801 O O . GLU A 1 103 ? 10.617 16.875 -4.613 1 93.69 103 GLU A O 1
ATOM 806 N N . LYS A 1 104 ? 8.445 17.047 -4.922 1 94.25 104 LYS A N 1
ATOM 807 C CA . LYS A 1 104 ? 8.484 18.5 -4.926 1 94.25 104 LYS A CA 1
ATOM 808 C C . LYS A 1 104 ? 8.336 19.062 -3.516 1 94.25 104 LYS A C 1
ATOM 810 O O . LYS A 1 104 ? 8.32 20.281 -3.324 1 94.25 104 LYS A O 1
ATOM 815 N N . SER A 1 105 ? 8.203 18.219 -2.547 1 95.25 105 SER A N 1
ATOM 816 C CA . SER A 1 105 ? 7.957 18.641 -1.174 1 95.25 105 SER A CA 1
ATOM 817 C C . SER A 1 105 ? 9.258 18.781 -0.393 1 95.25 105 SER A C 1
ATOM 819 O O . SER A 1 105 ? 10.344 18.797 -0.982 1 95.25 105 SER A O 1
ATOM 821 N N . SER A 1 106 ? 9.141 19.109 0.902 1 94.62 106 SER A N 1
ATOM 822 C CA . SER A 1 106 ? 10.258 19.25 1.829 1 94.62 106 SER A CA 1
ATOM 823 C C . SER A 1 106 ? 9.953 18.609 3.174 1 94.62 106 SER A C 1
ATOM 825 O O . SER A 1 106 ? 9.148 17.672 3.248 1 94.62 106 SER A O 1
ATOM 827 N N . GLN A 1 107 ? 10.695 19.031 4.113 1 94.62 107 GLN A N 1
ATOM 828 C CA . GLN A 1 107 ? 10.57 18.375 5.418 1 94.62 107 GLN A CA 1
ATOM 829 C C . GLN A 1 107 ? 9.297 18.828 6.137 1 94.62 107 GLN A C 1
ATOM 831 O O . GLN A 1 107 ? 9 18.375 7.238 1 94.62 107 GLN A O 1
ATOM 836 N N . SER A 1 108 ? 8.547 19.75 5.465 1 95.44 108 SER A N 1
ATOM 837 C CA . SER A 1 108 ? 7.242 20.172 5.957 1 95.44 108 SER A CA 1
ATOM 838 C C . SER A 1 108 ? 6.258 20.375 4.812 1 95.44 108 SER A C 1
ATOM 840 O O . SER A 1 108 ? 6.664 20.672 3.686 1 95.44 108 SER A O 1
ATOM 842 N N . SER A 1 109 ? 5.035 20.141 5.102 1 96.56 109 SER A N 1
ATOM 843 C CA . SER A 1 109 ? 3.955 20.328 4.145 1 96.56 109 SER A CA 1
ATOM 844 C C . SER A 1 109 ? 2.68 20.797 4.836 1 96.56 109 SER A C 1
ATOM 846 O O . SER A 1 109 ? 2.412 20.422 5.98 1 96.56 109 SER A O 1
ATOM 848 N N . GLN A 1 110 ? 1.935 21.656 4.109 1 94.69 110 GLN A N 1
ATOM 849 C CA . GLN A 1 110 ? 0.674 22.141 4.668 1 94.69 110 GLN A CA 1
ATOM 850 C C . GLN A 1 110 ? -0.374 22.328 3.574 1 94.69 110 GLN A C 1
ATOM 852 O O . GLN A 1 110 ? -0.042 22.703 2.447 1 94.69 110 GLN A O 1
ATOM 857 N N . CYS A 1 111 ? -1.566 22.031 3.922 1 91.06 111 CYS A N 1
ATOM 858 C CA . CYS A 1 111 ? -2.754 22.344 3.135 1 91.06 111 CYS A CA 1
ATOM 859 C C . CYS A 1 111 ? -3.895 22.812 4.031 1 91.06 111 CYS A C 1
ATOM 861 O O . CYS A 1 111 ? -3.787 22.766 5.258 1 91.06 111 CYS A O 1
ATOM 863 N N . PRO A 1 112 ? -4.918 23.375 3.412 1 87.69 112 PRO A N 1
ATOM 864 C CA . PRO A 1 112 ? -6.039 23.75 4.277 1 87.69 112 PRO A CA 1
ATOM 865 C C . PRO A 1 112 ? -6.59 22.578 5.082 1 87.69 112 PRO A C 1
ATOM 867 O O . PRO A 1 112 ? -7.121 21.625 4.504 1 87.69 112 PRO A O 1
ATOM 870 N N . GLY A 1 113 ? -6.32 22.578 6.383 1 84.06 113 GLY A N 1
ATOM 871 C CA . GLY A 1 113 ? -6.91 21.578 7.258 1 84.06 113 GLY A CA 1
ATOM 872 C C . GLY A 1 113 ? -5.926 20.516 7.684 1 84.06 113 GLY A C 1
ATOM 873 O O . GLY A 1 113 ? -6.293 19.578 8.406 1 84.06 113 GLY A O 1
ATOM 874 N N . ALA A 1 114 ? -4.711 20.641 7.203 1 91.75 114 ALA A N 1
ATOM 875 C CA . ALA A 1 114 ? -3.752 19.641 7.637 1 91.75 114 ALA A CA 1
ATOM 876 C C . ALA A 1 114 ? -2.318 20.141 7.492 1 91.75 114 ALA A C 1
ATOM 878 O O . ALA A 1 114 ? -2.037 21 6.652 1 91.75 114 ALA A O 1
ATOM 879 N N . SER A 1 115 ? -1.5 19.734 8.352 1 94.88 115 SER A N 1
ATOM 880 C CA . SER A 1 115 ? -0.062 19.969 8.273 1 94.88 115 SER A CA 1
ATOM 881 C C . SER A 1 115 ? 0.726 18.719 8.648 1 94.88 115 SER A C 1
ATOM 883 O O . SER A 1 115 ? 0.212 17.844 9.352 1 94.88 115 SER A O 1
ATOM 885 N N . ALA A 1 116 ? 1.958 18.672 8.086 1 96.44 116 ALA A N 1
ATOM 886 C CA . ALA A 1 116 ? 2.795 17.516 8.383 1 96.44 116 ALA A CA 1
ATOM 887 C C . ALA A 1 116 ? 4.273 17.906 8.398 1 96.44 116 ALA A C 1
ATOM 889 O O . ALA A 1 116 ? 4.695 18.797 7.66 1 96.44 116 ALA A O 1
ATOM 890 N N . THR A 1 117 ? 5.031 17.234 9.25 1 95.75 117 THR A N 1
ATOM 891 C CA . THR A 1 117 ? 6.484 17.359 9.32 1 95.75 117 THR A CA 1
ATOM 892 C C . THR A 1 117 ? 7.137 15.984 9.43 1 95.75 117 THR A C 1
ATOM 894 O O . THR A 1 117 ? 6.508 15.031 9.906 1 95.75 117 THR A O 1
ATOM 897 N N . ILE A 1 118 ? 8.367 15.898 8.906 1 94 118 ILE A N 1
ATOM 898 C CA . ILE A 1 118 ? 9.094 14.641 9.008 1 94 118 ILE A CA 1
ATOM 899 C C . ILE A 1 118 ? 10.461 14.883 9.656 1 94 118 ILE A C 1
ATOM 901 O O . ILE A 1 118 ? 11.117 15.883 9.375 1 94 118 ILE A O 1
ATOM 905 N N . ASN A 1 119 ? 10.734 14 10.602 1 87.38 119 ASN A N 1
ATOM 906 C CA . ASN A 1 119 ? 12.055 13.945 11.234 1 87.38 119 ASN A CA 1
ATOM 907 C C . ASN A 1 119 ? 12.633 12.539 11.18 1 87.38 119 ASN A C 1
ATOM 909 O O . ASN A 1 119 ? 12.016 11.578 11.648 1 87.38 119 ASN A O 1
ATOM 913 N N . TYR A 1 120 ? 13.766 12.398 10.508 1 83.56 120 TYR A N 1
ATOM 914 C CA . TYR A 1 120 ? 14.43 11.102 10.461 1 83.56 120 TYR A CA 1
ATOM 915 C C . TYR A 1 120 ? 15.422 10.945 11.602 1 83.56 120 TYR A C 1
ATOM 917 O O . TYR A 1 120 ? 16.25 11.828 11.828 1 83.56 120 TYR A O 1
ATOM 925 N N . LEU A 1 121 ? 15.195 9.867 12.336 1 81.19 121 LEU A N 1
ATOM 926 C CA . LEU A 1 121 ? 16.094 9.5 13.422 1 81.19 121 LEU A CA 1
ATOM 927 C C . LEU A 1 121 ? 17.062 8.398 12.984 1 81.19 121 LEU A C 1
ATOM 929 O O . LEU A 1 121 ? 16.75 7.207 13.117 1 81.19 121 LEU A O 1
ATOM 933 N N . PRO A 1 122 ? 18.266 8.75 12.5 1 74.62 122 PRO A N 1
ATOM 934 C CA . PRO A 1 122 ? 19.172 7.766 11.906 1 74.62 122 PRO A CA 1
ATOM 935 C C . PRO A 1 122 ? 19.547 6.652 12.875 1 74.62 122 PRO A C 1
ATOM 937 O O . PRO A 1 122 ? 19.734 5.504 12.461 1 74.62 122 PRO A O 1
ATOM 940 N N . ASP A 1 123 ? 19.688 6.961 14.18 1 78.62 123 ASP A N 1
ATOM 941 C CA . ASP A 1 123 ? 20.109 5.969 15.164 1 78.62 123 ASP A CA 1
ATOM 942 C C . ASP A 1 123 ? 19.078 4.855 15.312 1 78.62 123 ASP A C 1
ATOM 944 O O . ASP A 1 123 ? 19.422 3.727 15.672 1 78.62 123 ASP A O 1
ATOM 948 N N . LYS A 1 124 ? 17.875 5.172 14.969 1 78.44 124 LYS A N 1
ATOM 949 C CA . LYS A 1 124 ? 16.812 4.203 15.148 1 78.44 124 LYS A CA 1
ATOM 950 C C . LYS A 1 124 ? 16.25 3.734 13.812 1 78.44 124 LYS A C 1
ATOM 952 O O . LYS A 1 124 ? 15.391 2.855 13.758 1 78.44 124 LYS A O 1
ATOM 957 N N . LEU A 1 125 ? 16.672 4.234 12.766 1 80.62 125 LEU A N 1
ATOM 958 C CA . LEU A 1 125 ? 16.188 3.953 11.414 1 80.62 125 LEU A CA 1
ATOM 959 C C . LEU A 1 125 ? 14.688 4.188 11.312 1 80.62 125 LEU A C 1
ATOM 961 O O . LEU A 1 125 ? 13.977 3.396 10.695 1 80.62 125 LEU A O 1
ATOM 965 N N . ILE A 1 126 ? 14.242 5.223 12.047 1 84 126 ILE A N 1
ATOM 966 C CA . ILE A 1 126 ? 12.812 5.508 12.078 1 84 126 ILE A CA 1
ATOM 967 C C . ILE A 1 126 ? 12.555 6.902 11.508 1 84 126 ILE A C 1
ATOM 969 O O . ILE A 1 126 ? 13.25 7.859 11.859 1 84 126 ILE A O 1
ATOM 973 N N . ALA A 1 127 ? 11.656 6.938 10.555 1 86.25 127 ALA A N 1
ATOM 974 C CA . ALA A 1 127 ? 11.094 8.227 10.164 1 86.25 127 ALA A CA 1
ATOM 975 C C . ALA A 1 127 ? 9.867 8.57 11 1 86.25 127 ALA A C 1
ATOM 977 O O . ALA A 1 127 ? 8.898 7.805 11.039 1 86.25 127 ALA A O 1
ATOM 978 N N . ASP A 1 128 ? 10.016 9.648 11.711 1 89.94 128 ASP A N 1
ATOM 979 C CA . ASP A 1 128 ? 8.891 10.172 12.469 1 89.94 128 ASP A CA 1
ATOM 980 C C . ASP A 1 128 ? 8.109 11.203 11.656 1 89.94 128 ASP A C 1
ATOM 982 O O . ASP A 1 128 ? 8.609 12.305 11.406 1 89.94 128 ASP A O 1
ATOM 986 N N . VAL A 1 129 ? 6.953 10.844 11.273 1 93.5 129 VAL A N 1
ATOM 987 C CA . VAL A 1 129 ? 6.09 11.758 10.539 1 93.5 129 VAL A CA 1
ATOM 988 C C . VAL A 1 129 ? 4.949 12.234 11.438 1 93.5 129 VAL A C 1
ATOM 990 O O . VAL A 1 129 ? 4.117 11.43 11.867 1 93.5 129 VAL A O 1
ATOM 993 N N . THR A 1 130 ? 4.984 13.469 11.727 1 94.25 130 THR A N 1
ATOM 994 C CA . THR A 1 130 ? 3.926 14.062 12.539 1 94.25 130 THR A CA 1
ATOM 995 C C . THR A 1 130 ? 2.93 14.812 11.656 1 94.25 130 THR A C 1
ATOM 997 O O . THR A 1 130 ? 3.32 15.664 10.859 1 94.25 130 THR A O 1
ATOM 1000 N N . ALA A 1 131 ? 1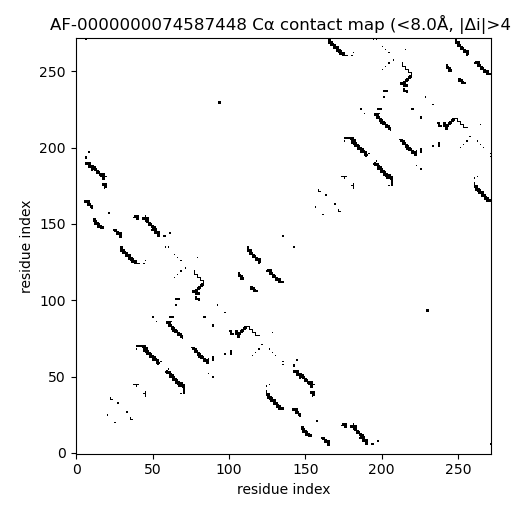.68 14.469 11.836 1 95 131 ALA A N 1
ATOM 1001 C CA . ALA A 1 131 ? 0.645 15.117 11.031 1 95 131 ALA A CA 1
ATOM 1002 C C . ALA A 1 131 ? -0.489 15.633 11.914 1 95 131 ALA A C 1
ATOM 1004 O O . ALA A 1 131 ? -0.851 14.992 12.906 1 95 131 ALA A O 1
ATOM 1005 N N . ASN A 1 132 ? -0.914 16.734 11.539 1 91.19 132 ASN A N 1
ATOM 1006 C CA . ASN A 1 132 ? -2.109 17.328 12.125 1 91.19 132 ASN A CA 1
ATOM 1007 C C . ASN A 1 132 ? -3.246 17.422 11.109 1 91.19 132 ASN A C 1
ATOM 1009 O O . ASN A 1 132 ? -3.078 18 10.039 1 91.19 132 ASN A O 1
ATOM 1013 N N . PHE A 1 133 ? -4.258 16.75 11.422 1 83.12 133 PHE A N 1
ATOM 1014 C CA . PHE A 1 133 ? -5.426 16.781 10.555 1 83.12 133 PHE A CA 1
ATOM 1015 C C . PHE A 1 133 ? -6.496 17.703 11.125 1 83.12 133 PHE A C 1
ATOM 1017 O O . PHE A 1 133 ? -7.262 17.312 12.008 1 83.12 133 PHE A O 1
ATOM 1024 N N . GLY A 1 134 ? -6.188 19 11.094 1 66.44 134 GLY A N 1
ATOM 1025 C CA . GLY A 1 134 ? -6.992 20.062 11.672 1 66.44 134 GLY A CA 1
ATOM 1026 C C . GLY A 1 134 ? -8.359 20.188 11.039 1 66.44 134 GLY A C 1
ATOM 1027 O O . GLY A 1 134 ? -8.609 19.625 9.969 1 66.44 134 GLY A O 1
ATOM 1028 N N . GLY A 1 135 ? -9.328 20.953 11.836 1 56.16 135 GLY A N 1
ATOM 1029 C CA . GLY A 1 135 ? -10.703 21.422 11.859 1 56.16 135 GLY A CA 1
ATOM 1030 C C . GLY A 1 135 ? -11.484 21.031 10.617 1 56.16 135 GLY A C 1
ATOM 1031 O O . GLY A 1 135 ? -11.523 21.797 9.648 1 56.16 135 GLY A O 1
ATOM 1032 N N . LEU A 1 136 ? -11.477 19.766 10.461 1 45.12 136 LEU A N 1
ATOM 1033 C CA . LEU A 1 136 ? -12.523 19.391 9.516 1 45.12 136 LEU A CA 1
ATOM 1034 C C . LEU A 1 136 ? -13.789 20.219 9.742 1 45.12 136 LEU A C 1
ATOM 1036 O O . LEU A 1 136 ? -14.102 20.578 10.883 1 45.12 136 LEU A O 1
ATOM 1040 N N . MET B 1 1 ? -23.703 26.141 21.328 1 25.58 1 MET B N 1
ATOM 1041 C CA . MET B 1 1 ? -22.531 25.281 21.344 1 25.58 1 MET B CA 1
ATOM 1042 C C . MET B 1 1 ? -22.578 24.266 20.188 1 25.58 1 MET B C 1
ATOM 1044 O O . MET B 1 1 ? -23.484 23.453 20.125 1 25.58 1 MET B O 1
ATOM 1048 N N . VAL B 1 2 ? -22.297 24.578 19.016 1 36.34 2 VAL B N 1
ATOM 1049 C CA . VAL B 1 2 ? -22.562 23.766 17.828 1 36.34 2 VAL B CA 1
ATOM 1050 C C . VAL B 1 2 ? -21.984 22.359 18.047 1 36.34 2 VAL B C 1
ATOM 1052 O O . VAL B 1 2 ? -20.922 22.203 18.641 1 36.34 2 VAL B O 1
ATOM 1055 N N . ASN B 1 3 ? -22.781 21.375 18.328 1 36.94 3 ASN B N 1
ATOM 1056 C CA . ASN B 1 3 ? -22.484 19.953 18.484 1 36.94 3 ASN B CA 1
ATOM 1057 C C . ASN B 1 3 ? -21.406 19.516 17.5 1 36.94 3 ASN B C 1
ATOM 1059 O O . ASN B 1 3 ? -21.625 19.438 16.297 1 36.94 3 ASN B O 1
ATOM 1063 N N . GLN B 1 4 ? -20.25 20.062 17.578 1 43.44 4 GLN B N 1
ATOM 1064 C CA . GLN B 1 4 ? -19.141 19.766 16.672 1 43.44 4 GLN B CA 1
ATOM 1065 C C . GLN B 1 4 ? -18.984 18.266 16.484 1 43.44 4 GLN B C 1
ATOM 1067 O O . GLN B 1 4 ? -18.672 17.531 17.438 1 43.44 4 GLN B O 1
ATOM 1072 N N . THR B 1 5 ? -19.922 17.594 15.938 1 47.88 5 THR B N 1
ATOM 1073 C CA . THR B 1 5 ? -19.906 16.172 15.617 1 47.88 5 THR B CA 1
ATOM 1074 C C . THR B 1 5 ? -18.484 15.695 15.367 1 47.88 5 THR B C 1
ATOM 1076 O O . THR B 1 5 ? -17.75 16.281 14.562 1 47.88 5 THR B O 1
ATOM 1079 N N . PRO B 1 6 ? -17.938 15.047 16.375 1 53.09 6 PRO B N 1
ATOM 1080 C CA . PRO B 1 6 ? -16.562 14.547 16.359 1 53.09 6 PRO B CA 1
ATOM 1081 C C . PRO B 1 6 ? -16.188 13.906 15.031 1 53.09 6 PRO B C 1
ATOM 1083 O O . PRO B 1 6 ? -16.875 13 14.555 1 53.09 6 PRO B O 1
ATOM 1086 N N . THR B 1 7 ? -15.812 14.586 13.922 1 74.31 7 THR B N 1
ATOM 1087 C CA . THR B 1 7 ? -15.57 14.031 12.594 1 74.31 7 THR B CA 1
ATOM 1088 C C . THR B 1 7 ? -14.258 13.25 12.562 1 74.31 7 THR B C 1
ATOM 1090 O O . THR B 1 7 ? -13.234 13.719 13.062 1 74.31 7 THR B O 1
ATOM 1093 N N . SER B 1 8 ? -14.414 11.898 12.789 1 83.12 8 SER B N 1
ATOM 1094 C CA . SER B 1 8 ? -13.273 11.008 12.656 1 83.12 8 SER B CA 1
ATOM 1095 C C . SER B 1 8 ? -13.023 10.633 11.195 1 83.12 8 SER B C 1
ATOM 1097 O O . SER B 1 8 ? -13.914 10.766 10.359 1 83.12 8 SER B O 1
ATOM 1099 N N . MET B 1 9 ? -11.828 10.484 11.023 1 87.62 9 MET B N 1
ATOM 1100 C CA . MET B 1 9 ? -11.461 9.953 9.719 1 87.62 9 MET B CA 1
ATOM 1101 C C . MET B 1 9 ? -10.898 8.539 9.844 1 87.62 9 MET B C 1
ATOM 1103 O O . MET B 1 9 ? -10.359 8.18 10.891 1 87.62 9 MET B O 1
ATOM 1107 N N . THR B 1 10 ? -11.109 7.75 8.789 1 89.62 10 THR B N 1
ATOM 1108 C CA . THR B 1 10 ? -10.68 6.355 8.805 1 89.62 10 THR B CA 1
ATOM 1109 C C . THR B 1 10 ? -9.688 6.086 7.676 1 89.62 10 THR B C 1
ATOM 1111 O O . THR B 1 10 ? -9.812 6.637 6.582 1 89.62 10 THR B O 1
ATOM 1114 N N . LEU B 1 11 ? -8.711 5.207 8.102 1 91.38 11 LEU B N 1
ATOM 1115 C CA . LEU B 1 11 ? -7.758 4.742 7.098 1 91.38 11 LEU B CA 1
ATOM 1116 C C . LEU B 1 11 ? -8.453 3.891 6.043 1 91.38 11 LEU B C 1
ATOM 1118 O O . LEU B 1 11 ? -9.109 2.896 6.371 1 91.38 11 LEU B O 1
ATOM 1122 N N . PHE B 1 12 ? -8.266 4.277 4.719 1 89.06 12 PHE B N 1
ATOM 1123 C CA . PHE B 1 12 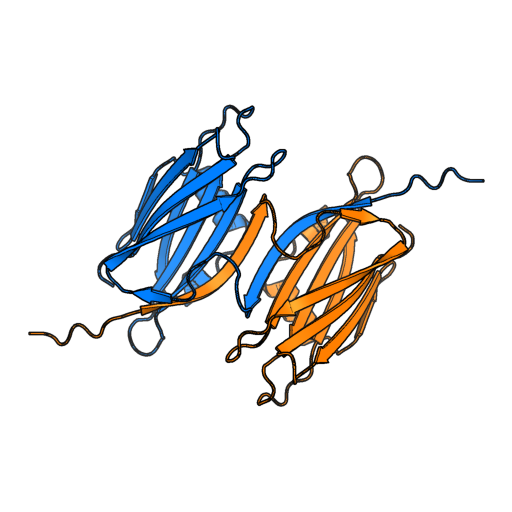? -8.969 3.449 3.746 1 89.06 12 PHE B CA 1
ATOM 1124 C C . PHE B 1 12 ? -8.008 2.932 2.682 1 89.06 12 PHE B C 1
ATOM 1126 O O . PHE B 1 12 ? -8.383 2.102 1.851 1 89.06 12 PHE B O 1
ATOM 1133 N N . ARG B 1 13 ? -6.781 3.355 2.746 1 91.44 13 ARG B N 1
ATOM 1134 C CA . ARG B 1 13 ? -5.766 2.918 1.793 1 91.44 13 ARG B CA 1
ATOM 1135 C C . ARG B 1 13 ? -4.367 3.281 2.279 1 91.44 13 ARG B C 1
ATOM 1137 O O . ARG B 1 13 ? -4.164 4.348 2.865 1 91.44 13 ARG B O 1
ATOM 1144 N N . TYR B 1 14 ? -3.434 2.395 2.105 1 91.19 14 TYR B N 1
ATOM 1145 C CA . TYR B 1 14 ? -2.045 2.818 2.244 1 91.19 14 TYR B CA 1
ATOM 1146 C C . TYR B 1 14 ? -1.145 2.064 1.271 1 91.19 14 TYR B C 1
ATOM 1148 O O . TYR B 1 14 ? -1.475 0.957 0.842 1 91.19 14 TYR B O 1
ATOM 1156 N N . ILE B 1 15 ? -0.033 2.691 0.953 1 92.25 15 ILE B N 1
ATOM 1157 C CA . ILE B 1 15 ? 0.934 2.152 0.003 1 92.25 15 ILE B CA 1
ATOM 1158 C C . ILE B 1 1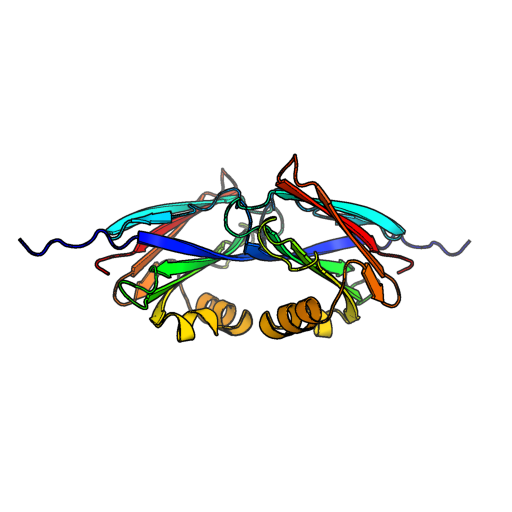5 ? 2.346 2.305 0.562 1 92.25 15 ILE B C 1
ATOM 1160 O O . ILE B 1 15 ? 2.672 3.324 1.175 1 92.25 15 ILE B O 1
ATOM 1164 N N . VAL B 1 16 ? 3.111 1.265 0.322 1 91.44 16 VAL B N 1
ATOM 1165 C CA . VAL B 1 16 ? 4.508 1.283 0.749 1 91.44 16 VAL B CA 1
ATOM 1166 C C . VAL B 1 16 ? 5.414 0.979 -0.439 1 91.44 16 VAL B C 1
ATOM 1168 O O . VAL B 1 16 ? 5.227 -0.022 -1.135 1 91.44 16 VAL B O 1
ATOM 1171 N N . TRP B 1 17 ? 6.348 1.854 -0.649 1 91.56 17 TRP B N 1
ATOM 1172 C CA . TRP B 1 17 ? 7.344 1.662 -1.697 1 91.56 17 TRP B CA 1
ATOM 1173 C C . TRP B 1 17 ? 8.68 1.22 -1.106 1 91.56 17 TRP B C 1
ATOM 1175 O O . TRP B 1 17 ? 9.484 0.58 -1.786 1 91.56 17 TRP B O 1
ATOM 1185 N N . ALA B 1 18 ? 8.914 1.617 0.053 1 85.25 18 ALA B N 1
ATOM 1186 C CA . ALA B 1 18 ? 10.133 1.219 0.763 1 85.25 18 ALA B CA 1
ATOM 1187 C C . ALA B 1 18 ? 9.906 1.228 2.273 1 85.25 18 ALA B C 1
ATOM 1189 O O . ALA B 1 18 ? 9.484 2.236 2.838 1 85.25 18 ALA B O 1
ATOM 1190 N N . ALA B 1 19 ? 10.07 0.196 2.842 1 78.94 19 ALA B N 1
ATOM 1191 C CA . ALA B 1 19 ? 10.047 0.074 4.297 1 78.94 19 ALA B CA 1
ATOM 1192 C C . ALA B 1 19 ? 10.461 -1.326 4.734 1 78.94 19 ALA B C 1
ATOM 1194 O O . ALA B 1 19 ? 10.617 -2.225 3.904 1 78.94 19 ALA B O 1
ATOM 1195 N N . CYS B 1 20 ? 10.766 -1.381 6.008 1 69.44 20 CYS B N 1
ATOM 1196 C CA . CYS B 1 20 ? 10.836 -2.723 6.574 1 69.44 20 CYS B CA 1
ATOM 1197 C C . CYS B 1 20 ? 9.445 -3.314 6.742 1 69.44 20 CYS B C 1
ATOM 1199 O O . CYS B 1 20 ? 8.602 -2.748 7.449 1 69.44 20 CYS B O 1
ATOM 1201 N N . ALA B 1 21 ? 8.914 -3.91 5.703 1 62.72 21 ALA B N 1
ATOM 1202 C CA . ALA B 1 21 ? 7.527 -4.367 5.668 1 62.72 21 ALA B CA 1
ATOM 1203 C C . ALA B 1 21 ? 7.297 -5.488 6.676 1 62.72 21 ALA B C 1
ATOM 1205 O O . ALA B 1 21 ? 7.996 -6.504 6.66 1 62.72 21 ALA B O 1
ATOM 1206 N N . PRO B 1 22 ? 6.266 -5.098 7.547 1 63.69 22 PRO B N 1
ATOM 1207 C CA . PRO B 1 22 ? 5.852 -6.262 8.336 1 63.69 22 PRO B CA 1
ATOM 1208 C C . PRO B 1 22 ? 4.891 -7.172 7.57 1 63.69 22 PRO B C 1
ATOM 1210 O O . PRO B 1 22 ? 4.105 -6.695 6.746 1 63.69 22 PRO B O 1
ATOM 1213 N N . GLY B 1 23 ? 5.266 -8.508 7.305 1 73.44 23 GLY B N 1
ATOM 1214 C CA . GLY B 1 23 ? 4.266 -9.516 7.008 1 73.44 23 GLY B CA 1
ATOM 1215 C C . GLY B 1 23 ? 4.457 -10.164 5.652 1 73.44 23 GLY B C 1
ATOM 1216 O O . GLY B 1 23 ? 3.926 -11.25 5.391 1 73.44 23 GLY B O 1
ATOM 1217 N N . TYR B 1 24 ? 5.078 -9.32 4.688 1 85.5 24 TYR B N 1
ATOM 1218 C CA . TYR B 1 24 ? 5.336 -9.945 3.395 1 85.5 24 TYR B CA 1
ATOM 1219 C C . TYR B 1 24 ? 6.816 -10.273 3.234 1 85.5 24 TYR B C 1
ATOM 1221 O O . TYR B 1 24 ? 7.68 -9.539 3.717 1 85.5 24 TYR B O 1
ATOM 1229 N N . PRO B 1 25 ? 7.105 -11.391 2.576 1 88.06 25 PRO B N 1
ATOM 1230 C CA . PRO B 1 25 ? 8.523 -11.703 2.369 1 88.06 25 PRO B CA 1
ATOM 1231 C C . PRO B 1 25 ? 9.25 -10.625 1.564 1 88.06 25 PRO B C 1
ATOM 1233 O O . PRO B 1 25 ? 8.758 -10.203 0.513 1 88.06 25 PRO B O 1
ATOM 1236 N N . ALA B 1 26 ? 10.414 -10.258 2.055 1 87.19 26 ALA B N 1
ATOM 1237 C CA . ALA B 1 26 ? 11.211 -9.242 1.357 1 87.19 26 ALA B CA 1
ATOM 1238 C C . ALA B 1 26 ? 11.773 -9.797 0.05 1 87.19 26 ALA B C 1
ATOM 1240 O O . ALA B 1 26 ? 11.961 -9.047 -0.914 1 87.19 26 ALA B O 1
ATOM 1241 N N . SER B 1 27 ? 11.977 -11.125 0.1 1 88.31 27 SER B N 1
ATOM 1242 C CA . SER B 1 27 ? 12.531 -11.797 -1.067 1 88.31 27 SER B CA 1
ATOM 1243 C C . SER B 1 27 ? 11.938 -13.188 -1.248 1 88.31 27 SER B C 1
ATOM 1245 O O . SER B 1 27 ? 11.609 -13.859 -0.268 1 88.31 27 SER B O 1
ATOM 1247 N N . ILE B 1 28 ? 11.805 -13.523 -2.557 1 89.38 28 ILE B N 1
ATOM 1248 C CA . ILE B 1 28 ? 11.289 -14.844 -2.916 1 89.38 28 ILE B CA 1
ATOM 1249 C C . ILE B 1 28 ? 12.211 -15.5 -3.941 1 89.38 28 ILE B C 1
ATOM 1251 O O . ILE B 1 28 ? 12.609 -14.867 -4.922 1 89.38 28 ILE B O 1
ATOM 1255 N N . GLN B 1 29 ? 12.523 -16.719 -3.713 1 85.69 29 GLN B N 1
ATOM 1256 C CA . GLN B 1 29 ? 13.367 -17.453 -4.656 1 85.69 29 GLN B CA 1
ATOM 1257 C C . GLN B 1 29 ? 12.539 -18 -5.812 1 85.69 29 GLN B C 1
ATOM 1259 O O . GLN B 1 29 ? 11.367 -18.328 -5.637 1 85.69 29 GLN B O 1
ATOM 1264 N N . SER B 1 30 ? 13.234 -18.047 -6.973 1 77.31 30 SER B N 1
ATOM 1265 C CA . SER B 1 30 ? 12.555 -18.625 -8.125 1 77.31 30 SER B CA 1
ATOM 1266 C C . SER B 1 30 ? 12.07 -20.047 -7.816 1 77.31 30 SER B C 1
ATOM 1268 O O . SER B 1 30 ? 12.797 -20.828 -7.199 1 77.31 30 SER B O 1
ATOM 1270 N N . GLY B 1 31 ? 10.789 -20.297 -8.18 1 78.94 31 GLY B N 1
ATOM 1271 C CA . GLY B 1 31 ? 10.234 -21.641 -8 1 78.94 31 GLY B CA 1
ATOM 1272 C C . GLY B 1 31 ? 9.625 -21.844 -6.625 1 78.94 31 GLY B C 1
ATOM 1273 O O . GLY B 1 31 ? 9.055 -22.906 -6.355 1 78.94 31 GLY B O 1
ATOM 1274 N N . GLU B 1 32 ? 9.711 -20.859 -5.828 1 86 32 GLU B N 1
ATOM 1275 C CA . GLU B 1 32 ? 9.195 -21 -4.469 1 86 32 GLU B CA 1
ATOM 1276 C C . GLU B 1 32 ? 7.688 -20.734 -4.418 1 86 32 GLU B C 1
ATOM 1278 O O . GLU B 1 32 ? 7.176 -19.875 -5.133 1 86 32 GLU B O 1
ATOM 1283 N N . SER B 1 33 ? 7.145 -21.594 -3.613 1 90.56 33 SER B N 1
ATOM 1284 C CA . SER B 1 33 ? 5.754 -21.359 -3.236 1 90.56 33 SER B CA 1
ATOM 1285 C C . SER B 1 33 ? 5.664 -20.562 -1.936 1 90.56 33 SER B C 1
ATOM 1287 O O . SER B 1 33 ? 6.293 -20.922 -0.938 1 90.56 33 SER B O 1
ATOM 1289 N N . VAL B 1 34 ? 4.965 -19.5 -2.029 1 93.19 34 VAL B N 1
ATOM 1290 C CA . VAL B 1 34 ? 4.895 -18.625 -0.868 1 93.19 34 VAL B CA 1
ATOM 1291 C C . VAL B 1 34 ? 3.439 -18.438 -0.44 1 93.19 34 VAL B C 1
ATOM 1293 O O . VAL B 1 34 ? 2.545 -18.344 -1.284 1 93.19 34 VAL B O 1
ATOM 1296 N N . VAL B 1 35 ? 3.256 -18.391 0.923 1 92.06 35 VAL B N 1
ATOM 1297 C CA . VAL B 1 35 ? 1.934 -18.109 1.478 1 92.06 35 VAL B CA 1
ATOM 1298 C C . VAL B 1 35 ? 1.9 -16.719 2.076 1 92.06 35 VAL B C 1
ATOM 1300 O O . VAL B 1 35 ? 2.756 -16.359 2.893 1 92.06 35 VAL B O 1
ATOM 1303 N N . PHE B 1 36 ? 0.913 -15.953 1.569 1 90.25 36 PHE B N 1
ATOM 1304 C CA . PHE B 1 36 ? 0.639 -14.641 2.139 1 90.25 36 PHE B CA 1
ATOM 1305 C C . PHE B 1 36 ? -0.566 -14.695 3.07 1 90.25 36 PHE B C 1
ATOM 1307 O O . PHE B 1 36 ? -1.693 -14.922 2.623 1 90.25 36 PHE B O 1
ATOM 1314 N N . ASN B 1 37 ? -0.274 -14.477 4.367 1 85.88 37 ASN B N 1
ATOM 1315 C CA . ASN B 1 37 ? -1.343 -14.453 5.359 1 85.88 37 ASN B CA 1
ATOM 1316 C C . ASN B 1 37 ? -1.757 -13.031 5.711 1 85.88 37 ASN B C 1
ATOM 1318 O O . ASN B 1 37 ? -0.949 -12.25 6.219 1 85.88 37 ASN B O 1
ATOM 1322 N N . ASN B 1 38 ? -2.965 -12.789 5.383 1 80.69 38 ASN B N 1
ATOM 1323 C CA . ASN B 1 38 ? -3.459 -11.445 5.66 1 80.69 38 ASN B CA 1
ATOM 1324 C C . ASN B 1 38 ? -4.633 -11.469 6.637 1 80.69 38 ASN B C 1
ATOM 1326 O O . ASN B 1 38 ? -5.66 -12.094 6.363 1 80.69 38 ASN B O 1
ATOM 1330 N N . LEU B 1 39 ? -4.375 -10.773 7.695 1 81.06 39 LEU B N 1
ATOM 1331 C CA . LEU B 1 39 ? -5.453 -10.672 8.672 1 81.06 39 LEU B CA 1
ATOM 1332 C C . LEU B 1 39 ? -6.539 -9.719 8.188 1 81.06 39 LEU B C 1
ATOM 1334 O O . LEU B 1 39 ? -6.262 -8.555 7.879 1 81.06 39 LEU B O 1
ATOM 1338 N N . ALA B 1 40 ? -7.762 -10.227 8.234 1 82.38 40 ALA B N 1
ATOM 1339 C CA . ALA B 1 40 ? -8.883 -9.461 7.699 1 82.38 40 ALA B CA 1
ATOM 1340 C C . ALA B 1 40 ? -9.422 -8.477 8.734 1 82.38 40 ALA B C 1
ATOM 1342 O O . ALA B 1 40 ? -9.477 -8.789 9.93 1 82.38 40 ALA B O 1
ATOM 1343 N N . ASP B 1 41 ? -9.648 -7.297 8.234 1 81.25 41 ASP B N 1
ATOM 1344 C CA . ASP B 1 41 ? -10.5 -6.398 9 1 81.25 41 ASP B CA 1
ATOM 1345 C C . ASP B 1 41 ? -11.898 -6.988 9.188 1 81.25 41 ASP B C 1
ATOM 1347 O O . ASP B 1 41 ? -12.516 -7.438 8.227 1 81.25 41 ASP B O 1
ATOM 1351 N N . PRO B 1 42 ? -12.352 -6.984 10.383 1 78.94 42 PRO B N 1
ATOM 1352 C CA . PRO B 1 42 ? -13.641 -7.637 10.633 1 78.94 42 PRO B CA 1
ATOM 1353 C C . PRO B 1 42 ? -14.773 -7.027 9.812 1 78.94 42 PRO B C 1
ATOM 1355 O O . PRO B 1 42 ? -15.758 -7.711 9.508 1 78.94 42 PRO B O 1
ATOM 1358 N N . SER B 1 43 ? -14.617 -5.734 9.438 1 78.81 43 SER B N 1
ATOM 1359 C CA . SER B 1 43 ? -15.719 -5.07 8.742 1 78.81 43 SER B CA 1
ATOM 1360 C C . SER B 1 43 ? -15.445 -4.969 7.246 1 78.81 43 SER B C 1
ATOM 1362 O O . SER B 1 43 ? -16.375 -4.91 6.441 1 78.81 43 SER B O 1
ATOM 1364 N N . ARG B 1 44 ? -14.211 -5.043 6.859 1 82.56 44 ARG B N 1
ATOM 1365 C CA . ARG B 1 44 ? -13.898 -4.734 5.465 1 82.56 44 ARG B CA 1
ATOM 1366 C C . ARG B 1 44 ? -13.188 -5.898 4.793 1 82.56 44 ARG B C 1
ATOM 1368 O O . ARG B 1 44 ? -12.977 -5.891 3.578 1 82.56 44 ARG B O 1
ATOM 1375 N N . GLY B 1 45 ? -12.844 -6.922 5.598 1 87.06 45 GLY B N 1
ATOM 1376 C CA . GLY B 1 45 ? -12.078 -8.016 5.016 1 87.06 45 GLY B CA 1
ATOM 1377 C C . GLY B 1 45 ? -10.633 -7.645 4.742 1 87.06 45 GLY B C 1
ATOM 1378 O O . GLY B 1 45 ? -10.023 -6.898 5.508 1 87.06 45 GLY B O 1
ATOM 1379 N N . THR B 1 46 ? -10.109 -8.375 3.744 1 89.62 46 THR B N 1
ATOM 1380 C CA . THR B 1 46 ? -8.742 -8.086 3.326 1 89.62 46 THR B CA 1
ATOM 1381 C C . THR B 1 46 ? -8.664 -7.898 1.813 1 89.62 46 THR B C 1
ATOM 1383 O O . THR B 1 46 ? -9.234 -8.688 1.058 1 89.62 46 THR B O 1
ATOM 1386 N N . LYS B 1 47 ? -8.141 -6.801 1.45 1 92.62 47 LYS B N 1
ATOM 1387 C CA . LYS B 1 47 ? -7.891 -6.449 0.056 1 92.62 47 LYS B CA 1
ATOM 1388 C C . LYS B 1 47 ? -6.531 -5.766 -0.106 1 92.62 47 LYS B C 1
ATOM 1390 O O . LYS B 1 47 ? -6.293 -4.703 0.469 1 92.62 47 LYS B O 1
ATOM 1395 N N . ALA B 1 48 ? -5.602 -6.457 -0.882 1 93.75 48 ALA B N 1
ATOM 1396 C CA . ALA B 1 48 ? -4.238 -5.949 -0.982 1 93.75 48 ALA B CA 1
ATOM 1397 C C . ALA B 1 48 ? -3.562 -6.434 -2.262 1 93.75 48 ALA B C 1
ATOM 1399 O O . ALA B 1 48 ? -4.121 -7.258 -2.99 1 93.75 48 ALA B O 1
ATOM 1400 N N . ALA B 1 49 ? -2.441 -5.812 -2.605 1 95.06 49 ALA B N 1
ATOM 1401 C CA . ALA B 1 49 ? -1.572 -6.227 -3.705 1 95.06 49 ALA B CA 1
ATOM 1402 C C . ALA B 1 49 ? -0.101 -6.086 -3.324 1 95.06 49 ALA B C 1
ATOM 1404 O O . ALA B 1 49 ? 0.285 -5.125 -2.656 1 95.06 49 ALA B O 1
ATOM 1405 N N . VAL B 1 50 ? 0.652 -7.062 -3.773 1 94.75 50 VAL B N 1
ATOM 1406 C CA . VAL B 1 50 ? 2.1 -7.016 -3.6 1 94.75 50 VAL B CA 1
ATOM 1407 C C . VAL B 1 50 ? 2.787 -7.074 -4.961 1 94.75 50 VAL B C 1
ATOM 1409 O O . VAL B 1 50 ? 2.299 -7.73 -5.883 1 94.75 50 VAL B O 1
ATOM 1412 N N . PHE B 1 51 ? 3.926 -6.371 -5.035 1 94.19 51 PHE B N 1
ATOM 1413 C CA . PHE B 1 51 ? 4.703 -6.293 -6.266 1 94.19 51 PHE B CA 1
ATOM 1414 C C . PHE B 1 51 ? 6.141 -6.742 -6.031 1 94.19 51 PHE B C 1
ATOM 1416 O O . PHE B 1 51 ? 6.812 -6.238 -5.133 1 94.19 51 PHE B O 1
ATOM 1423 N N . TYR B 1 52 ? 6.523 -7.707 -6.832 1 92.88 52 TYR B N 1
ATOM 1424 C CA . TYR B 1 52 ? 7.883 -8.234 -6.789 1 92.88 52 TYR B CA 1
ATOM 1425 C C . TYR B 1 52 ? 8.57 -8.07 -8.141 1 92.88 52 TYR B C 1
ATOM 1427 O O . TYR B 1 52 ? 7.918 -8.094 -9.18 1 92.88 52 TYR B O 1
ATOM 1435 N N . ALA B 1 53 ? 9.906 -7.918 -8.07 1 90.88 53 ALA B N 1
ATOM 1436 C CA . ALA B 1 53 ? 10.672 -7.832 -9.312 1 90.88 53 ALA B CA 1
ATOM 1437 C C . ALA B 1 53 ? 12.031 -8.516 -9.156 1 90.88 53 ALA B C 1
ATOM 1439 O O . ALA B 1 53 ? 12.586 -8.57 -8.062 1 90.88 53 ALA B O 1
ATOM 1440 N N . THR B 1 54 ? 12.422 -9.023 -10.305 1 87.81 54 THR B N 1
ATOM 1441 C CA . THR B 1 54 ? 13.781 -9.562 -10.344 1 87.81 54 THR B CA 1
ATOM 1442 C C . THR B 1 54 ? 14.805 -8.438 -10.312 1 87.81 54 THR B C 1
ATOM 1444 O O . THR B 1 54 ? 14.492 -7.293 -10.641 1 87.81 54 THR B O 1
ATOM 1447 N N . GLU B 1 55 ? 15.922 -8.812 -9.781 1 75.06 55 GLU B N 1
ATOM 1448 C CA . GLU B 1 55 ? 17.016 -7.836 -9.906 1 75.06 55 GLU B CA 1
ATOM 1449 C C . GLU B 1 55 ? 17.438 -7.664 -11.359 1 75.06 55 GLU B C 1
ATOM 1451 O O . GLU B 1 55 ? 17.438 -8.625 -12.133 1 75.06 55 GLU B O 1
ATOM 1456 N N . TRP B 1 56 ? 17.297 -6.449 -11.883 1 64.44 56 TRP B N 1
ATOM 1457 C CA . TRP B 1 56 ? 17.484 -6.047 -13.273 1 64.44 56 TRP B CA 1
ATOM 1458 C C . TRP B 1 56 ? 18.641 -6.812 -13.914 1 64.44 56 TRP B C 1
ATOM 1460 O O . TRP B 1 56 ? 18.547 -7.219 -15.078 1 64.44 56 TRP B O 1
ATOM 1470 N N . GLN B 1 57 ? 19.562 -7.035 -13.258 1 62.38 57 GLN B N 1
ATOM 1471 C CA . GLN B 1 57 ? 20.75 -7.578 -13.914 1 62.38 57 GLN B CA 1
ATOM 1472 C C . GLN B 1 57 ? 20.484 -8.977 -14.461 1 62.38 57 GLN B C 1
ATOM 1474 O O . GLN B 1 57 ? 21.172 -9.438 -15.375 1 62.38 57 GLN B O 1
ATOM 1479 N N . LEU B 1 58 ? 19.453 -9.539 -14.156 1 62.31 58 LEU B N 1
ATOM 1480 C CA . LEU B 1 58 ? 19.281 -10.93 -14.555 1 62.31 58 LEU B CA 1
ATOM 1481 C C . LEU B 1 58 ? 18.156 -11.086 -15.555 1 62.31 58 LEU B C 1
ATOM 1483 O O . LEU B 1 58 ? 18.359 -11.602 -16.656 1 62.31 58 LEU B O 1
ATOM 1487 N N . ASN B 1 59 ? 17.031 -10.711 -15.117 1 73.44 59 ASN B N 1
ATOM 1488 C CA . ASN B 1 59 ? 15.812 -10.75 -15.922 1 73.44 59 ASN B CA 1
ATOM 1489 C C . ASN B 1 59 ? 14.852 -9.625 -15.539 1 73.44 59 ASN B C 1
ATOM 1491 O O . ASN B 1 59 ? 14.664 -9.336 -14.359 1 73.44 59 ASN B O 1
ATOM 1495 N N . ASP B 1 60 ? 14.516 -8.93 -16.609 1 85.56 60 ASP B N 1
ATOM 1496 C CA . ASP B 1 60 ? 13.562 -7.852 -16.375 1 85.56 60 ASP B CA 1
ATOM 1497 C C . ASP B 1 60 ? 12.141 -8.398 -16.234 1 85.56 60 ASP B C 1
ATOM 1499 O O . ASP B 1 60 ? 11.352 -8.32 -17.172 1 85.56 60 ASP B O 1
ATOM 1503 N N . ARG B 1 61 ? 11.859 -9.016 -15.07 1 88.81 61 ARG B N 1
ATOM 1504 C CA . ARG B 1 61 ? 10.531 -9.555 -14.797 1 88.81 61 ARG B CA 1
ATOM 1505 C C . ARG B 1 61 ? 9.984 -9.031 -13.477 1 88.81 61 ARG B C 1
ATOM 1507 O O . ARG B 1 61 ? 10.742 -8.852 -12.516 1 88.81 61 ARG B O 1
ATOM 1514 N N . ALA B 1 62 ? 8.734 -8.836 -13.492 1 91 62 ALA B N 1
ATOM 1515 C CA . ALA B 1 62 ? 8.039 -8.445 -12.266 1 91 62 ALA B CA 1
ATOM 1516 C C . ALA B 1 62 ? 6.672 -9.117 -12.172 1 91 62 ALA B C 1
ATOM 1518 O O . ALA B 1 62 ? 6.168 -9.648 -13.164 1 91 62 ALA B O 1
ATOM 1519 N N . TRP B 1 63 ? 6.191 -9.141 -10.969 1 93.19 63 TRP B N 1
ATOM 1520 C CA . TRP B 1 63 ? 4.906 -9.758 -10.664 1 93.19 63 TRP B CA 1
ATOM 1521 C C . TRP B 1 63 ? 4.039 -8.82 -9.828 1 93.19 63 TRP B C 1
ATOM 1523 O O . TRP B 1 63 ? 4.539 -8.102 -8.961 1 93.19 63 TRP B O 1
ATOM 1533 N N . VAL B 1 64 ? 2.793 -8.906 -10.156 1 96.12 64 VAL B N 1
ATOM 1534 C CA . VAL B 1 64 ? 1.795 -8.375 -9.234 1 96.12 64 VAL B CA 1
ATOM 1535 C C . VAL B 1 64 ? 0.878 -9.5 -8.758 1 96.12 64 VAL B C 1
ATOM 1537 O O . VAL B 1 64 ? 0.403 -10.305 -9.562 1 96.12 64 VAL B O 1
ATOM 1540 N N . LEU B 1 65 ? 0.756 -9.648 -7.453 1 96.5 65 LEU B N 1
ATOM 1541 C CA . LEU B 1 65 ? -0.197 -10.531 -6.785 1 96.5 65 LEU B CA 1
ATOM 1542 C C . LEU B 1 65 ? -1.206 -9.727 -5.973 1 96.5 65 LEU B C 1
ATOM 1544 O O . LEU B 1 65 ? -0.826 -8.977 -5.07 1 96.5 65 LEU B O 1
ATOM 1548 N N . ALA B 1 66 ? -2.482 -9.867 -6.344 1 96.69 66 ALA B N 1
ATOM 1549 C CA . ALA B 1 66 ? -3.539 -9.156 -5.633 1 96.69 66 ALA B CA 1
ATOM 1550 C C . ALA B 1 66 ? -4.625 -10.109 -5.152 1 96.69 66 ALA B C 1
ATOM 1552 O O . ALA B 1 66 ? -4.836 -11.164 -5.754 1 96.69 66 ALA B O 1
ATOM 1553 N N . TRP B 1 67 ? -5.293 -9.695 -4.059 1 95.25 67 TRP B N 1
ATOM 1554 C CA . TRP B 1 67 ? -6.375 -10.531 -3.547 1 95.25 67 TRP B CA 1
ATOM 1555 C C . TRP B 1 67 ? -7.469 -9.688 -2.914 1 95.25 67 TRP B C 1
ATOM 1557 O O . TRP B 1 67 ? -7.258 -8.508 -2.615 1 95.25 67 TRP B O 1
ATOM 1567 N N . ASP B 1 68 ? -8.648 -10.266 -2.863 1 92.69 68 ASP B N 1
ATOM 1568 C CA . ASP B 1 68 ? -9.844 -9.711 -2.221 1 92.69 68 ASP B CA 1
ATOM 1569 C C . ASP B 1 68 ? -10.625 -10.797 -1.487 1 92.69 68 ASP B C 1
ATOM 1571 O O . ASP B 1 68 ? -11.188 -11.695 -2.117 1 92.69 68 ASP B O 1
ATOM 1575 N N . ALA B 1 69 ? -10.531 -10.711 -0.127 1 90.12 69 ALA B N 1
ATOM 1576 C CA . ALA B 1 69 ? -11.32 -11.594 0.726 1 90.12 69 ALA B CA 1
ATOM 1577 C C . ALA B 1 69 ? -12.281 -10.797 1.605 1 90.12 69 ALA B C 1
ATOM 1579 O O . ALA B 1 69 ? -11.898 -10.328 2.684 1 90.12 69 ALA B O 1
ATOM 1580 N N . PRO B 1 70 ? -13.477 -10.68 1.047 1 80.81 70 PRO B N 1
ATOM 1581 C CA . PRO B 1 70 ? -14.453 -9.891 1.81 1 80.81 70 PRO B CA 1
ATOM 1582 C C . PRO B 1 70 ? -14.961 -10.625 3.047 1 80.81 70 PRO B C 1
ATOM 1584 O O . PRO B 1 70 ? -14.758 -11.836 3.184 1 80.81 70 PRO B O 1
ATOM 1587 N N . VAL B 1 71 ? -15.359 -9.852 4.008 1 72.88 71 VAL B N 1
ATOM 1588 C CA . VAL B 1 71 ? -15.938 -10.43 5.215 1 72.88 71 VAL B CA 1
ATOM 1589 C C . VAL B 1 71 ? -17.203 -11.211 4.867 1 72.88 71 VAL B C 1
ATOM 1591 O O . VAL B 1 71 ? -17.812 -10.969 3.824 1 72.88 71 VAL B O 1
ATOM 1594 N N . HIS B 1 72 ? -17.359 -12.3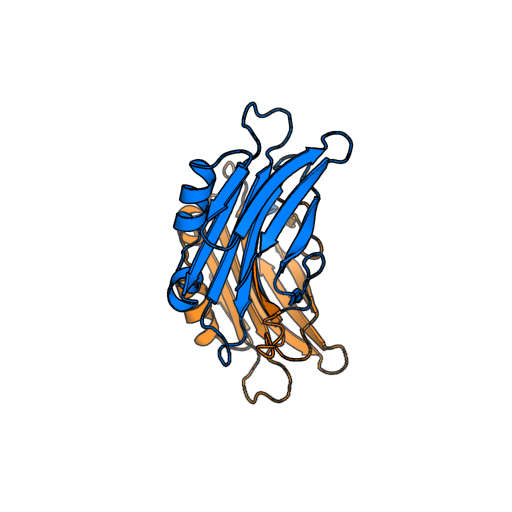52 5.578 1 61.09 72 HIS B N 1
ATOM 1595 C CA . HIS B 1 72 ? -18.328 -13.422 5.422 1 61.09 72 HIS B CA 1
ATOM 1596 C C . HIS B 1 72 ? -19.688 -12.875 4.992 1 61.09 72 HIS B C 1
ATOM 1598 O O . HIS B 1 72 ? -20.453 -13.562 4.32 1 61.09 72 HIS B O 1
ATOM 1604 N N . TYR B 1 73 ? -20.047 -11.766 5.48 1 56.34 73 TYR B N 1
ATOM 1605 C CA . TYR B 1 73 ? -21.453 -11.539 5.164 1 56.34 73 TYR B CA 1
ATOM 1606 C C . TYR B 1 73 ? -21.625 -11.094 3.717 1 56.34 73 TYR B C 1
ATOM 1608 O O . TYR B 1 73 ? -22.734 -10.875 3.26 1 56.34 73 TYR B O 1
ATOM 1616 N N . THR B 1 74 ? -20.469 -11.078 3.061 1 56.38 74 THR B N 1
ATOM 1617 C CA . THR B 1 74 ? -20.578 -10.672 1.667 1 56.38 74 THR B CA 1
ATOM 1618 C C . THR B 1 74 ? -20.609 -11.883 0.744 1 56.38 74 THR B C 1
ATOM 1620 O O . THR B 1 74 ? -19.797 -12.805 0.899 1 56.38 74 THR B O 1
ATOM 1623 N N . PRO B 1 75 ? -21.656 -12.016 0.028 1 56.84 75 PRO B N 1
ATOM 1624 C CA . PRO B 1 75 ? -21.781 -13.133 -0.906 1 56.84 75 PRO B CA 1
ATOM 1625 C C . PRO B 1 75 ? -20.656 -13.18 -1.936 1 56.84 75 PRO B C 1
ATOM 1627 O O . PRO B 1 75 ? -20.719 -13.969 -2.883 1 56.84 75 PRO B O 1
ATOM 1630 N N . THR B 1 76 ? -19.766 -12.281 -1.732 1 63.03 76 THR B N 1
ATOM 1631 C CA . THR B 1 76 ? -18.812 -12.273 -2.83 1 63.03 76 THR B CA 1
ATOM 1632 C C . THR B 1 76 ? -17.641 -13.219 -2.541 1 63.03 76 THR B C 1
ATOM 1634 O O . THR B 1 76 ? -17.203 -13.328 -1.397 1 63.03 76 THR B O 1
ATOM 1637 N N . SER B 1 77 ? -17.281 -13.984 -3.531 1 77.31 77 SER B N 1
ATOM 1638 C CA . SER B 1 77 ? -16.203 -14.969 -3.488 1 77.31 77 SER B CA 1
ATOM 1639 C C . SER B 1 77 ? -14.836 -14.297 -3.361 1 77.31 77 SER B C 1
ATOM 1641 O O . SER B 1 77 ? -14.664 -13.148 -3.777 1 77.31 77 SER B O 1
ATOM 1643 N N . ASP B 1 78 ? -14.023 -14.953 -2.633 1 89.69 78 ASP B N 1
ATOM 1644 C CA . ASP B 1 78 ? -12.617 -14.562 -2.592 1 89.69 78 ASP B CA 1
ATOM 1645 C C . ASP B 1 78 ? -12.016 -14.531 -3.994 1 89.69 78 ASP B C 1
ATOM 1647 O O . ASP B 1 78 ? -12.375 -15.344 -4.848 1 89.69 78 ASP B O 1
ATOM 1651 N N . LYS B 1 79 ? -11.242 -13.539 -4.223 1 94.5 79 LYS B N 1
ATOM 1652 C CA . LYS B 1 79 ? -10.609 -13.383 -5.527 1 94.5 79 LYS B CA 1
ATOM 1653 C C . LYS B 1 79 ? -9.094 -13.227 -5.387 1 94.5 79 LYS B C 1
ATOM 1655 O O . LYS B 1 79 ? -8.617 -12.625 -4.422 1 94.5 79 LYS B O 1
ATOM 1660 N N . VAL B 1 80 ? -8.43 -13.789 -6.359 1 96.56 80 VAL B N 1
ATOM 1661 C CA . VAL B 1 80 ? -6.98 -13.609 -6.441 1 96.56 80 VAL B CA 1
ATOM 1662 C C . VAL B 1 80 ? -6.574 -13.375 -7.895 1 96.56 80 VAL B C 1
ATOM 1664 O O . VAL B 1 80 ? -7.168 -13.938 -8.812 1 96.56 80 VAL B O 1
ATOM 1667 N N . PHE B 1 81 ? -5.594 -12.461 -8.047 1 97.69 81 PHE B N 1
ATOM 1668 C CA . PHE B 1 81 ? -5.082 -12.086 -9.359 1 97.69 81 PHE B CA 1
ATOM 1669 C C . PHE B 1 81 ? -3.559 -12.047 -9.359 1 97.69 81 PHE B C 1
ATOM 1671 O O . PHE B 1 81 ? -2.949 -11.445 -8.469 1 97.69 81 PHE B O 1
ATOM 1678 N N . VAL B 1 82 ? -2.963 -12.805 -10.375 1 97.06 82 VAL B N 1
ATOM 1679 C CA . VAL B 1 82 ? -1.515 -12.727 -10.531 1 97.06 82 VAL B CA 1
ATOM 1680 C C . VAL B 1 82 ? -1.166 -12.445 -11.992 1 97.06 82 VAL B C 1
ATOM 1682 O O . VAL B 1 82 ? -1.804 -12.977 -12.898 1 97.06 82 VAL B O 1
ATOM 1685 N N . LEU B 1 83 ? -0.213 -11.586 -12.203 1 95.75 83 LEU B N 1
ATOM 1686 C CA . LEU B 1 83 ? 0.277 -11.234 -13.531 1 95.75 83 LEU B CA 1
ATOM 1687 C C . LEU B 1 83 ? 1.794 -11.078 -13.523 1 95.75 83 LEU B C 1
ATOM 1689 O O . LEU B 1 83 ? 2.361 -10.516 -12.586 1 95.75 83 LEU B O 1
ATOM 1693 N N . CYS B 1 84 ? 2.369 -11.523 -14.547 1 92.56 84 CYS B N 1
ATOM 1694 C CA . CYS B 1 84 ? 3.805 -11.383 -14.758 1 92.56 84 CYS B CA 1
ATOM 1695 C C . CYS B 1 84 ? 4.09 -10.648 -16.062 1 92.56 84 CYS B C 1
ATOM 1697 O O 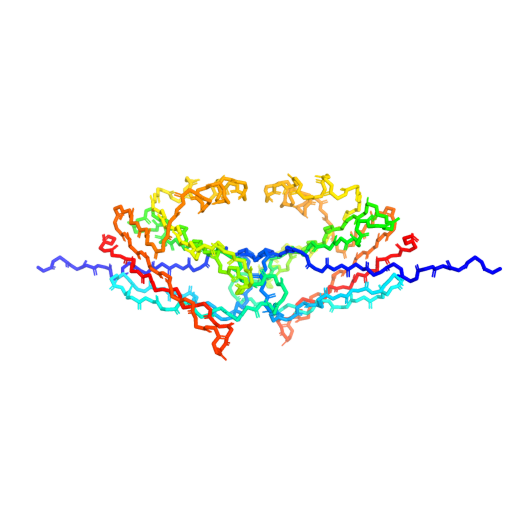. CYS B 1 84 ? 3.334 -10.773 -17.031 1 92.56 84 CYS B O 1
ATOM 1699 N N . GLY B 1 85 ? 5.156 -9.875 -16.094 1 90.88 85 GLY B N 1
ATOM 1700 C CA . GLY B 1 85 ? 5.598 -9.172 -17.281 1 90.88 85 GLY B CA 1
ATOM 1701 C C . GLY B 1 85 ? 6.832 -8.32 -17.047 1 90.88 85 GLY B C 1
ATOM 1702 O O . GLY B 1 85 ? 7.484 -8.43 -16 1 90.88 85 GLY B O 1
ATOM 1703 N N . PRO B 1 86 ? 7.18 -7.625 -18.109 1 91 86 PRO B N 1
ATOM 1704 C CA . PRO B 1 86 ? 8.305 -6.711 -17.891 1 91 86 PRO B CA 1
ATOM 1705 C C . PRO B 1 86 ? 8.07 -5.762 -16.719 1 91 86 PRO B C 1
ATOM 1707 O O . PRO B 1 86 ? 6.938 -5.332 -16.484 1 91 86 PRO B O 1
ATOM 1710 N N . LYS B 1 87 ? 9.164 -5.469 -16.016 1 90.69 87 LYS B N 1
ATOM 1711 C CA . LYS B 1 87 ? 9.078 -4.617 -14.828 1 90.69 87 LYS B CA 1
ATOM 1712 C C . LYS B 1 87 ? 8.391 -3.295 -15.148 1 90.69 87 LYS B C 1
ATOM 1714 O O . LYS B 1 87 ? 7.57 -2.811 -14.367 1 90.69 87 LYS B O 1
ATOM 1719 N N . SER B 1 88 ? 8.727 -2.719 -16.266 1 91.06 88 SER B N 1
ATOM 1720 C CA . SER B 1 88 ? 8.148 -1.436 -16.641 1 91.06 88 SER B CA 1
ATOM 1721 C C . SER B 1 88 ? 6.629 -1.524 -16.75 1 91.06 88 SER B C 1
ATOM 1723 O O . SER B 1 88 ? 5.918 -0.591 -16.375 1 91.06 88 SER B O 1
ATOM 1725 N N . ARG B 1 89 ? 6.148 -2.639 -17.203 1 93 89 ARG B N 1
ATOM 1726 C CA . ARG B 1 89 ? 4.711 -2.84 -17.359 1 93 89 ARG B CA 1
ATOM 1727 C C . ARG B 1 89 ? 4.031 -2.963 -15.992 1 93 89 ARG B C 1
ATOM 1729 O O . ARG B 1 89 ? 3.014 -2.316 -15.742 1 93 89 ARG B O 1
ATOM 1736 N N . ILE B 1 90 ? 4.586 -3.766 -15.156 1 93.81 90 ILE B N 1
ATOM 1737 C CA . ILE B 1 90 ? 3.99 -4.035 -13.852 1 93.81 90 ILE B CA 1
ATOM 1738 C C . ILE B 1 90 ? 4.062 -2.779 -12.984 1 93.81 90 ILE B C 1
ATOM 1740 O O . ILE B 1 90 ? 3.107 -2.451 -12.273 1 93.81 90 ILE B O 1
ATOM 1744 N N . GLU B 1 91 ? 5.125 -2.088 -13.055 1 89.44 91 GLU B N 1
ATOM 1745 C CA . GLU B 1 91 ? 5.336 -0.875 -12.273 1 89.44 91 GLU B CA 1
ATOM 1746 C C . GLU B 1 91 ? 4.363 0.226 -12.68 1 89.44 91 GLU B C 1
ATOM 1748 O O . GLU B 1 91 ? 4.012 1.087 -11.875 1 89.44 91 GLU B O 1
ATOM 1753 N N . SER B 1 92 ? 3.959 0.166 -13.914 1 90.81 92 SER B N 1
ATOM 1754 C CA . SER B 1 92 ? 3.111 1.231 -14.445 1 90.81 92 SER B CA 1
ATOM 1755 C C . SER B 1 92 ? 1.637 0.951 -14.172 1 90.81 92 SER B C 1
ATOM 1757 O O . SER B 1 92 ? 0.78 1.8 -14.422 1 90.81 92 SER B O 1
ATOM 1759 N N . MET B 1 93 ? 1.317 -0.204 -13.656 1 93.44 93 MET B N 1
ATOM 1760 C CA . MET B 1 93 ? -0.079 -0.522 -13.375 1 93.44 93 MET B CA 1
ATOM 1761 C C . MET B 1 93 ? -0.627 0.377 -12.273 1 93.44 93 MET B C 1
ATOM 1763 O O . MET B 1 93 ? -0.023 0.495 -11.203 1 93.44 93 MET B O 1
ATOM 1767 N N . THR B 1 94 ? -1.771 0.966 -12.594 1 91 94 THR B N 1
ATOM 1768 C CA . THR B 1 94 ? -2.443 1.8 -11.602 1 91 94 THR B CA 1
ATOM 1769 C C . THR B 1 94 ? -3.256 0.943 -10.633 1 91 94 THR B C 1
ATOM 1771 O O . THR B 1 94 ? -3.539 -0.223 -10.922 1 91 94 THR B O 1
ATOM 1774 N N . ASP B 1 95 ? -3.609 1.607 -9.609 1 92.44 95 ASP B N 1
ATOM 1775 C CA . ASP B 1 95 ? -4.469 0.927 -8.648 1 92.44 95 ASP B CA 1
ATOM 1776 C C . ASP B 1 95 ? -5.77 0.46 -9.305 1 92.44 95 ASP B C 1
ATOM 1778 O O . ASP B 1 95 ? -6.223 -0.66 -9.07 1 92.44 95 ASP B O 1
ATOM 1782 N N . ASP B 1 96 ? -6.297 1.323 -10.102 1 91.75 96 ASP B N 1
ATOM 1783 C CA . ASP B 1 96 ? -7.562 1.004 -10.75 1 91.75 96 ASP B CA 1
ATOM 1784 C C . ASP B 1 96 ? -7.418 -0.219 -11.656 1 91.75 96 ASP B C 1
ATOM 1786 O O . ASP B 1 96 ? -8.305 -1.073 -11.695 1 9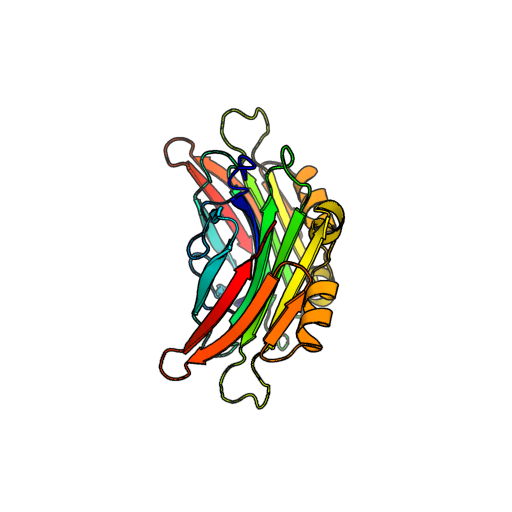1.75 96 ASP B O 1
ATOM 1790 N N . GLN B 1 97 ? -6.32 -0.26 -12.344 1 94.5 97 GLN B N 1
ATOM 1791 C CA . GLN B 1 97 ? -6.094 -1.395 -13.234 1 94.5 97 GLN B CA 1
ATOM 1792 C C . GLN B 1 97 ? -5.98 -2.697 -12.445 1 94.5 97 GLN B C 1
ATOM 1794 O O . GLN B 1 97 ? -6.523 -3.725 -12.852 1 94.5 97 GLN B O 1
ATOM 1799 N N . VAL B 1 98 ? -5.316 -2.676 -11.32 1 96.31 98 VAL B N 1
ATOM 1800 C CA . VAL B 1 98 ? -5.16 -3.857 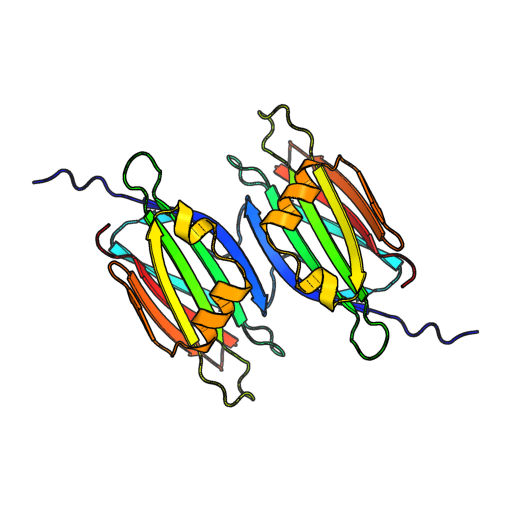-10.477 1 96.31 98 VAL B CA 1
ATOM 1801 C C . VAL B 1 98 ? -6.52 -4.285 -9.922 1 96.31 98 VAL B C 1
ATOM 1803 O O . VAL B 1 98 ? -6.879 -5.461 -9.984 1 96.31 98 VAL B O 1
ATOM 1806 N N . LEU B 1 99 ? -7.273 -3.307 -9.516 1 95.06 99 LEU B N 1
ATOM 1807 C CA . LEU B 1 99 ? -8.57 -3.592 -8.914 1 95.06 99 LEU B CA 1
ATOM 1808 C C . LEU B 1 99 ? -9.547 -4.129 -9.953 1 95.06 99 LEU B C 1
ATOM 1810 O O . LEU B 1 99 ? -10.344 -5.02 -9.664 1 95.06 99 LEU B O 1
ATOM 1814 N N . GLU B 1 100 ? -9.461 -3.561 -11.109 1 95.88 100 GLU B N 1
ATOM 1815 C CA . GLU B 1 100 ? -10.32 -4.051 -12.188 1 95.88 100 GLU B CA 1
ATOM 1816 C C . GLU B 1 100 ? -9.992 -5.5 -12.539 1 95.88 100 GLU B C 1
ATOM 1818 O O . GLU B 1 100 ? -10.898 -6.316 -12.727 1 95.88 100 GLU B O 1
ATOM 1823 N N . ALA B 1 101 ? -8.727 -5.82 -12.641 1 96.44 101 ALA B N 1
ATOM 1824 C CA . ALA B 1 101 ? -8.312 -7.191 -12.922 1 96.44 101 ALA B CA 1
ATOM 1825 C C . ALA B 1 101 ? -8.758 -8.141 -11.812 1 96.44 101 ALA B C 1
ATOM 1827 O O . ALA B 1 101 ? -9.203 -9.258 -12.094 1 96.44 101 ALA B O 1
ATOM 1828 N N . LEU B 1 102 ? -8.594 -7.68 -10.648 1 95.94 102 LEU B N 1
ATOM 1829 C CA . LEU B 1 102 ? -8.992 -8.469 -9.484 1 95.94 102 LEU B CA 1
ATOM 1830 C C . LEU B 1 102 ? -10.492 -8.742 -9.5 1 95.94 102 LEU B C 1
ATOM 1832 O O . LEU B 1 102 ? -10.922 -9.859 -9.211 1 95.94 102 LEU B O 1
ATOM 1836 N N . GLU B 1 103 ? -11.266 -7.773 -9.859 1 93.62 103 GLU B N 1
ATOM 1837 C CA . GLU B 1 103 ? -12.719 -7.914 -9.914 1 93.62 103 GLU B CA 1
ATOM 1838 C C . GLU B 1 103 ? -13.133 -8.984 -10.914 1 93.62 103 GLU B C 1
ATOM 1840 O O . GLU B 1 103 ? -14.141 -9.672 -10.719 1 93.62 103 GLU B O 1
ATOM 1845 N N . LYS B 1 104 ? -12.359 -9.148 -11.891 1 94.31 104 LYS B N 1
ATOM 1846 C CA . LYS B 1 104 ? -12.68 -10.094 -12.953 1 94.31 104 LYS B CA 1
ATOM 1847 C C . LYS B 1 104 ? -12.094 -11.477 -12.648 1 94.31 104 LYS B C 1
ATOM 1849 O O . LYS B 1 104 ? -12.266 -12.414 -13.43 1 94.31 104 LYS B O 1
ATOM 1854 N N . SER B 1 105 ? -11.414 -11.594 -11.57 1 95.31 105 SER B N 1
ATOM 1855 C CA . SER B 1 105 ? -10.727 -12.836 -11.234 1 95.31 105 SER B CA 1
ATOM 1856 C C . SER B 1 105 ? -11.609 -13.75 -10.383 1 95.31 105 SER B C 1
ATOM 1858 O O . SER B 1 105 ? -12.82 -13.539 -10.289 1 95.31 105 SER B O 1
ATOM 1860 N N . SER B 1 106 ? -11.047 -14.891 -9.977 1 94.62 106 SER B N 1
ATOM 1861 C CA . SER B 1 106 ? -11.703 -15.883 -9.133 1 94.62 106 SER B CA 1
ATOM 1862 C C . SER B 1 106 ? -10.773 -16.391 -8.047 1 94.62 106 SER B C 1
ATOM 1864 O O . SER B 1 106 ? -9.836 -15.695 -7.641 1 94.62 106 SER B O 1
ATOM 1866 N N . GLN B 1 107 ? -11.125 -17.5 -7.523 1 94.56 107 GLN B N 1
ATOM 1867 C CA . GLN B 1 107 ? -10.367 -18.016 -6.391 1 94.56 107 GLN B CA 1
ATOM 1868 C C . GLN B 1 107 ? -9.031 -18.609 -6.84 1 94.56 107 GLN B C 1
ATOM 1870 O O . GLN B 1 107 ? -8.234 -19.078 -6.02 1 94.56 107 GLN B O 1
ATOM 1875 N N . SER B 1 108 ? -8.805 -18.562 -8.172 1 95.5 108 SER B N 1
ATOM 1876 C CA . SER B 1 108 ? -7.523 -18.953 -8.742 1 95.5 108 SER B CA 1
ATOM 1877 C C . SER B 1 108 ? -7.145 -18.062 -9.922 1 95.5 108 SER B C 1
ATOM 1879 O O . SER B 1 108 ? -8.016 -17.5 -10.586 1 95.5 108 SER B O 1
ATOM 1881 N N . SER B 1 109 ? -5.891 -17.891 -10.062 1 96.62 109 SER B N 1
ATOM 1882 C CA . SER B 1 109 ? -5.344 -17.094 -11.164 1 96.62 109 SER B CA 1
ATOM 1883 C C . SER B 1 109 ? -4.012 -17.672 -11.641 1 96.62 109 SER B C 1
ATOM 1885 O O . SER B 1 109 ? -3.242 -18.219 -10.852 1 96.62 109 SER B O 1
ATOM 1887 N N . GLN B 1 110 ? -3.793 -17.562 -12.969 1 94.62 110 GLN B N 1
ATOM 1888 C CA . GLN B 1 110 ? -2.535 -18.047 -13.523 1 94.62 110 GLN B CA 1
ATOM 1889 C C . GLN B 1 110 ? -2.072 -17.156 -14.688 1 94.62 110 GLN B C 1
ATOM 1891 O O . GLN B 1 110 ? -2.895 -16.641 -15.438 1 94.62 110 GLN B O 1
ATOM 1896 N N . CYS B 1 111 ? -0.802 -17 -14.766 1 91.12 111 CYS B N 1
ATOM 1897 C CA . CYS B 1 111 ? -0.114 -16.391 -15.906 1 91.12 111 CYS B CA 1
ATOM 1898 C C . CYS B 1 111 ? 1.176 -17.141 -16.219 1 91.12 111 CYS B C 1
ATOM 1900 O O . CYS B 1 111 ? 1.577 -18.031 -15.477 1 91.12 111 CYS B O 1
ATOM 1902 N N . PRO B 1 112 ? 1.736 -16.844 -17.375 1 87.81 112 PRO B N 1
ATOM 1903 C CA . PRO B 1 112 ? 3.014 -17.516 -17.641 1 87.81 112 PRO B CA 1
ATOM 1904 C C . PRO B 1 112 ? 4.055 -17.234 -16.547 1 87.81 112 PRO B C 1
ATOM 1906 O O . PRO B 1 112 ? 4.48 -16.094 -16.391 1 87.81 112 PRO B O 1
ATOM 1909 N N . GLY B 1 113 ? 4.34 -18.25 -15.734 1 84.06 113 GLY B N 1
ATOM 1910 C CA . GLY B 1 113 ? 5.41 -18.125 -14.75 1 84.06 113 GLY B CA 1
ATOM 1911 C C . GLY B 1 113 ? 4.902 -17.922 -13.336 1 84.06 113 GLY B C 1
ATOM 1912 O O . GLY B 1 113 ? 5.695 -17.766 -12.406 1 84.06 113 GLY B O 1
ATOM 1913 N N . ALA B 1 114 ? 3.594 -17.891 -13.227 1 91.94 114 ALA B N 1
ATOM 1914 C CA . ALA B 1 114 ? 3.107 -17.734 -11.852 1 91.94 114 ALA B CA 1
ATOM 1915 C C . ALA B 1 114 ? 1.669 -18.234 -11.727 1 91.94 114 ALA B C 1
ATOM 1917 O O . ALA B 1 114 ? 0.918 -18.234 -12.703 1 91.94 114 ALA B O 1
ATOM 1918 N N . SER B 1 115 ? 1.356 -18.75 -10.633 1 94.94 115 SER B N 1
ATOM 1919 C CA . SER B 1 115 ? -0.007 -19.125 -10.266 1 94.94 115 SER B CA 1
ATOM 1920 C C . SER B 1 115 ? -0.322 -18.734 -8.828 1 94.94 115 SER B C 1
ATOM 1922 O O . SER B 1 115 ? 0.587 -18.578 -8.008 1 94.94 115 SER B O 1
ATOM 1924 N N . ALA B 1 116 ? -1.645 -18.531 -8.609 1 96.38 116 ALA B N 1
ATOM 1925 C CA . ALA B 1 116 ? -2.053 -18.156 -7.258 1 96.38 116 ALA B CA 1
ATOM 1926 C C . ALA B 1 116 ? -3.443 -18.703 -6.934 1 96.38 116 ALA B C 1
ATOM 1928 O O . ALA B 1 116 ? -4.289 -18.812 -7.824 1 96.38 116 ALA B O 1
ATOM 1929 N N . THR B 1 117 ? -3.648 -19.047 -5.68 1 95.62 117 THR B N 1
ATOM 1930 C CA . THR B 1 117 ? -4.945 -19.453 -5.148 1 95.62 117 THR B CA 1
ATOM 1931 C C . THR B 1 117 ? -5.219 -18.766 -3.814 1 95.62 117 THR B C 1
ATOM 1933 O O . THR B 1 117 ? -4.289 -18.359 -3.109 1 95.62 117 THR B O 1
ATOM 1936 N N . ILE B 1 118 ? -6.523 -18.562 -3.543 1 93.75 118 ILE B N 1
ATOM 1937 C CA . ILE B 1 118 ? -6.895 -17.969 -2.27 1 93.75 118 ILE B CA 1
ATOM 1938 C C . ILE B 1 118 ? -7.902 -18.859 -1.548 1 93.75 118 ILE B C 1
ATOM 1940 O O . ILE B 1 118 ? -8.797 -19.422 -2.176 1 93.75 118 ILE B O 1
ATOM 1944 N N . ASN B 1 119 ? -7.598 -19.031 -0.275 1 87.06 119 ASN B N 1
ATOM 1945 C CA . ASN B 1 119 ? -8.508 -19.703 0.644 1 87.06 119 ASN B CA 1
ATOM 1946 C C . ASN B 1 119 ? -8.781 -18.859 1.886 1 87.06 119 ASN B C 1
ATOM 1948 O O . ASN B 1 119 ? -7.848 -18.453 2.58 1 87.06 119 ASN B O 1
ATOM 1952 N N . TYR B 1 120 ? -10.047 -18.516 2.084 1 82.75 120 TYR B N 1
ATOM 1953 C CA . TYR B 1 120 ? -10.398 -17.75 3.279 1 82.75 120 TYR B CA 1
ATOM 1954 C C . TYR B 1 120 ? -10.781 -18.688 4.422 1 82.75 120 TYR B C 1
ATOM 1956 O O . TYR B 1 120 ? -11.594 -19.594 4.246 1 82.75 120 TYR B O 1
ATOM 1964 N N . LEU B 1 121 ? -10.055 -18.484 5.52 1 79.69 121 LEU B N 1
ATOM 1965 C CA . LEU B 1 121 ? -10.344 -19.203 6.75 1 79.69 121 LEU B CA 1
ATOM 1966 C C . LEU B 1 121 ? -11.172 -18.359 7.703 1 79.69 121 LEU B C 1
ATOM 1968 O O . LEU B 1 121 ? -10.617 -17.609 8.508 1 79.69 121 LEU B O 1
ATOM 1972 N N . PRO B 1 122 ? -12.531 -18.484 7.66 1 73.62 122 PRO B N 1
ATOM 1973 C CA . PRO B 1 122 ? -13.398 -17.578 8.414 1 73.62 122 PRO B CA 1
ATOM 1974 C C . PRO B 1 122 ? -13.133 -17.625 9.914 1 73.62 122 PRO B C 1
ATOM 1976 O O . PRO B 1 122 ? -13.25 -16.594 10.602 1 73.62 122 PRO B O 1
ATOM 1979 N N . ASP B 1 123 ? -12.766 -18.766 10.469 1 77.81 123 ASP B N 1
ATOM 1980 C CA . ASP B 1 123 ? -12.57 -18.922 11.914 1 77.81 123 ASP B CA 1
ATOM 1981 C C . ASP B 1 123 ? -11.375 -18.094 12.391 1 77.81 123 ASP B C 1
ATOM 1983 O O . ASP B 1 123 ? -11.32 -17.688 13.547 1 77.81 123 ASP B O 1
ATOM 1987 N N . LYS B 1 124 ? -10.492 -17.797 11.492 1 77.31 124 LYS B N 1
ATOM 1988 C CA . LYS B 1 124 ? -9.273 -17.094 11.867 1 77.31 124 LYS B CA 1
ATOM 1989 C C . LYS B 1 124 ? -9.242 -15.688 11.25 1 77.31 124 LYS B C 1
ATOM 1991 O O . LYS B 1 124 ? -8.336 -14.906 11.523 1 77.31 124 LYS B O 1
ATOM 1996 N N . LEU B 1 125 ? -10.141 -15.344 10.5 1 80 125 LEU B N 1
ATOM 1997 C CA . LEU B 1 125 ? -10.203 -14.078 9.773 1 80 125 LEU B CA 1
ATOM 1998 C C . LEU B 1 125 ? -8.953 -13.859 8.938 1 80 125 LEU B C 1
ATOM 2000 O O . LEU B 1 125 ? -8.414 -12.75 8.883 1 80 125 LEU B O 1
ATOM 2004 N N . ILE B 1 126 ? -8.461 -15 8.406 1 83.19 126 ILE B N 1
ATOM 2005 C CA . ILE B 1 126 ? -7.23 -14.938 7.621 1 83.19 126 ILE B CA 1
ATOM 2006 C C . ILE B 1 126 ? -7.508 -15.383 6.188 1 83.19 126 ILE B C 1
ATOM 2008 O O . ILE B 1 126 ? -8.156 -16.406 5.965 1 83.19 126 ILE B O 1
ATOM 2012 N N . ALA B 1 127 ? -7.102 -14.516 5.262 1 85.12 127 ALA B N 1
ATOM 2013 C CA . ALA B 1 127 ? -7.008 -14.961 3.877 1 85.12 127 ALA B CA 1
ATOM 2014 C C . ALA B 1 127 ? -5.637 -15.57 3.592 1 85.12 127 ALA B C 1
ATOM 2016 O O . ALA B 1 127 ? -4.609 -14.914 3.773 1 85.12 127 ALA B O 1
ATOM 2017 N N . ASP B 1 128 ? -5.707 -16.828 3.246 1 89.56 128 ASP B N 1
ATOM 2018 C CA . ASP B 1 128 ? -4.492 -17.516 2.834 1 89.56 128 ASP B CA 1
ATOM 2019 C C . ASP B 1 128 ? -4.312 -17.453 1.317 1 89.56 128 ASP B C 1
ATOM 2021 O O . ASP B 1 128 ? -5.059 -18.094 0.573 1 89.56 128 ASP B O 1
ATOM 2025 N N . VAL B 1 129 ? -3.361 -16.703 0.919 1 93.38 129 VAL B N 1
ATOM 2026 C CA . VAL B 1 129 ? -3.051 -16.609 -0.503 1 93.38 129 VAL B CA 1
ATOM 2027 C C . VAL B 1 129 ? -1.758 -17.359 -0.809 1 93.38 129 VAL B C 1
ATOM 2029 O O . VAL B 1 129 ? -0.692 -17 -0.297 1 93.38 129 VAL B O 1
ATOM 2032 N N . THR B 1 130 ? -1.896 -18.375 -1.567 1 94.25 130 THR B N 1
ATOM 2033 C CA . THR B 1 130 ? -0.732 -19.156 -1.984 1 94.25 130 THR B CA 1
ATOM 2034 C C . THR B 1 130 ? -0.338 -18.812 -3.418 1 94.25 130 THR B C 1
ATOM 2036 O O . THR B 1 130 ? -1.177 -18.844 -4.32 1 94.25 130 THR B O 1
ATOM 2039 N N . ALA B 1 131 ? 0.91 -18.484 -3.572 1 95.12 131 ALA B N 1
ATOM 2040 C CA . ALA B 1 131 ? 1.391 -18.125 -4.906 1 95.12 131 ALA B CA 1
ATOM 2041 C C . ALA B 1 131 ? 2.666 -18.891 -5.25 1 95.12 131 ALA B C 1
ATOM 2043 O O . ALA B 1 131 ? 3.508 -19.141 -4.383 1 95.12 131 ALA B O 1
ATOM 2044 N N . ASN B 1 132 ? 2.701 -19.266 -6.457 1 91.44 132 ASN B N 1
ATOM 2045 C CA . ASN B 1 132 ? 3.896 -19.859 -7.047 1 91.44 132 ASN B CA 1
ATOM 2046 C C . ASN B 1 132 ? 4.488 -18.953 -8.133 1 91.44 132 ASN B C 1
ATOM 2048 O O . ASN B 1 132 ? 3.795 -18.578 -9.078 1 91.44 132 ASN B O 1
ATOM 2052 N N . PHE B 1 133 ? 5.633 -18.547 -7.867 1 83.06 133 PHE B N 1
ATOM 2053 C CA . PHE B 1 133 ? 6.324 -17.703 -8.836 1 83.06 133 PHE B CA 1
ATOM 2054 C C . PHE B 1 133 ? 7.336 -18.516 -9.633 1 83.06 133 PHE B C 1
ATOM 2056 O O . PHE B 1 133 ? 8.453 -18.75 -9.172 1 83.06 133 PHE B O 1
ATOM 2063 N N . GLY B 1 134 ? 6.816 -19.359 -10.5 1 66.19 134 GLY B N 1
ATOM 2064 C CA . GLY B 1 134 ? 7.566 -20.328 -11.289 1 66.19 134 GLY B CA 1
ATOM 2065 C C . GLY B 1 134 ? 8.477 -19.672 -12.32 1 66.19 134 GLY B C 1
ATOM 2066 O O . GLY B 1 134 ? 8.305 -18.5 -12.656 1 66.19 134 GLY B O 1
ATOM 2067 N N . GLY B 1 135 ? 9.562 -20.578 -12.797 1 56.19 135 GLY B N 1
ATOM 2068 C CA . GLY B 1 135 ? 10.641 -20.688 -13.758 1 56.19 135 GLY B CA 1
ATOM 2069 C C . GLY B 1 135 ? 11 -19.375 -14.414 1 56.19 135 GLY B C 1
ATOM 2070 O O . GLY B 1 135 ? 10.516 -19.047 -15.5 1 56.19 135 GLY B O 1
ATOM 2071 N N . LEU B 1 136 ? 11.211 -18.516 -13.531 1 45.22 136 LEU B N 1
ATOM 2072 C CA . LEU B 1 136 ? 11.898 -17.391 -14.18 1 45.22 136 LEU B CA 1
ATOM 2073 C C . LEU B 1 136 ? 12.977 -17.906 -15.125 1 45.22 136 LEU B C 1
ATOM 2075 O O . LEU B 1 136 ? 13.602 -18.938 -14.867 1 45.22 136 LEU B O 1
#

Foldseek 3Di:
DPPPPPDDDDDDDDDDDDDPDPQDDPDDDAFDKDKGKDAADQQFADWDKDKDADDVVPDQKMKIKIWDDGHVVDPDAIWIEMDMDGNVVVVPDDPVNVVVRRVVGHQKYDDVQKIKGWDQDNVRNIIIIMMTRHDD/DPPPPPDDDDDDDDDDDDDPDPQDDPDDDAFDKDKGKDAADQQFADWDKDKDADDVVPDQKMKIKIWDDGHVVDPDAIWIEMDMDGNVVVVPDDPVNVVVRRVVGHQKYDDVQKIKGWDQDNVRNIIIIMMTRHDD

Secondary structure (DSSP, 8-state):
-------EEEEEEEEEEES--SSS-SEEETT-EEEEEEEPBTTTBEEEEEEEEE-TTT---EEEEEEEE--TTS-PPPEEEEEEE-HHHHHT--HHHHHHHHHT-BSEEEETTEEEEEEEETTTTEEEEEEEE---/-------EEEEEEEEEEES--SSS-SEEETT-EEEEEEEPBTTTBEEEEEEEEE-TTT---EEEEEEEE--TTS-PPPEEEEEEE-HHHHHT--HHHHHHHHHT-BSEEEETTEEEEEEEETTTTEEEEEEEE---

Sequence (272 aa):
MVNQTPTSMTLFRYIVWAACAPGYPASIQSGESVVFNNLADPSRGTKAAVFYATEWQLNDRAWVLAWDAPVHYTPTSDKVFVLCGPKSRIESMTDDQVLEALEKSSQSSQCPGASATINYLPDKLIADVTANFGGLMVNQTPTSMTLFRYIVWAACAPGYPASIQSGESVVFNNLADPSRGTKAAVFYATEWQLNDRAWVLAWDAPVHYTPTSDKVFVLCGPKSRIESMTDDQVLEALEKSSQSSQCPGASATINYLPDKLIADVTANFGGL

Nearest PDB structures (foldseek):
  7e5t-assembly3_C  TM=5.552E-01  e=3.691E+00  Fusarium sp. FN080326
  7e5t-assembly5_E  TM=5.650E-01  e=5.078E+00  Fusarium sp. FN080326
  7dmn-assembly1_A  TM=5.772E-01  e=6.281E+00  Fusarium sp. FN080326
  3koj-assembly1_B  TM=3.405E-01  e=6.986E+00  Synechococcus elongatus PCC 6301
  7e5t-assembly3_C  TM=5.546E-01  e=3.691E+00  Fusarium sp. FN080326

Organism: Saponaria officinalis (NCBI:txid3572)